Protein AF-A0A1I4V7S8-F1 (afdb_monomer_lite)

Foldseek 3Di:
DDFDQDPNDTADADDPVNLQVQQVVQQWWDDKDKFWAAPPWDWDFDDDPDTDTDTGQDPPDRHHTFWMKMWIQTPVRDIDIFIGTPVRLLVVLVLFPCNPHDCCVVPVGSSRRVVNSLVSVVVDPGDPVSVVNSVSNCVVRPSVVVCVVVPCPPDDDPVVVVVVVVPDDDDDDDDDDDDDDDDDDDDDDDDDDDDDDDDDDDDDDDDDDDDQDADCPDPLLCQLQVCLVVVNPDDPDPVQVVDPNSVVNSPNSVVVNVVVVVCVVVVVD

pLDDT: mean 71.08, std 21.71, range [26.61, 96.62]

Sequence (269 aa):
GAIVEFSGKAQWMPMIGGLRKKVRNSGEIATWEAHVVYENDEFLYELGDEPILRHKPTMGEPGKPIAAYSIAVLKSGEKSREVMTFAQIEKVRAVSRAKNNGPWVQWWGEMARKTVARRHSKVLPMSTDLDDLMRRDDDLYDFKGAQEEGKETARPRLAAVLDQIASRPAEAEEAPSTSDAPAADAAEQAEGAAPDAESAQVEQAEAATGQPTIDPKSPDYARGYEDAMRGTKKCLKPEIKEDAGRLANWQAGHSAAAEQMAKEERGEA

Secondary structure (DSSP, 8-state):
-EEEEETTEEEEE--HHHHHHHHHHTSSEEEEEEEEEETTSEEEEE-SSS-EEEEE--SS---SEEEEEEEEEETTS-EEEEEEEHHHHHHHHHHSTTTTSTHHHH-HHHHHHHHHHHHHTTTS---HHHHHHHHHHHHHTT-HHHHTTS----PPPHHHHHHHHHT-------------------------------------------PPP--TT-HHHHHHHHHHHTT--S---HHHHS-HHHHHHHHHHHHHHHHHHHHHTTT--

Structure (mmCIF, N/CA/C/O backbone):
data_AF-A0A1I4V7S8-F1
#
_entry.id   AF-A0A1I4V7S8-F1
#
loop_
_atom_site.group_PDB
_atom_site.id
_atom_site.type_symbol
_atom_site.label_atom_id
_atom_site.label_alt_id
_atom_site.label_comp_id
_atom_site.label_asym_id
_atom_site.label_entity_id
_atom_site.label_seq_id
_atom_site.pdbx_PDB_ins_code
_atom_site.Cartn_x
_atom_site.Cartn_y
_atom_site.Cartn_z
_atom_site.occupancy
_atom_site.B_iso_or_equiv
_atom_site.auth_seq_id
_atom_site.auth_comp_id
_atom_site.auth_asym_id
_atom_site.auth_atom_id
_atom_site.pdbx_PDB_model_num
ATOM 1 N N . GLY A 1 1 ? 4.301 14.239 14.056 1.00 56.69 1 GLY A N 1
ATOM 2 C CA . GLY A 1 1 ? 4.474 14.897 12.751 1.00 56.69 1 GLY A CA 1
ATOM 3 C C . GLY A 1 1 ? 5.818 15.581 12.729 1.00 56.69 1 GLY A C 1
ATOM 4 O O . GLY A 1 1 ? 6.473 15.601 13.766 1.00 56.69 1 GLY A O 1
ATOM 5 N N . ALA A 1 2 ? 6.207 16.112 11.581 1.00 61.75 2 ALA A N 1
ATOM 6 C CA . ALA A 1 2 ? 7.363 16.987 11.415 1.00 61.75 2 ALA A CA 1
ATOM 7 C C . ALA A 1 2 ? 6.881 18.306 10.798 1.00 61.75 2 ALA A C 1
ATOM 9 O O . ALA A 1 2 ? 5.930 18.291 10.023 1.00 61.75 2 ALA A O 1
ATOM 10 N N . ILE A 1 3 ? 7.490 19.436 11.155 1.00 71.62 3 ILE A N 1
ATOM 11 C CA . ILE A 1 3 ? 7.249 20.704 10.455 1.00 71.62 3 ILE A CA 1
ATOM 12 C C . ILE A 1 3 ? 8.241 20.754 9.299 1.00 71.62 3 ILE A C 1
ATOM 14 O O . ILE A 1 3 ? 9.440 20.599 9.519 1.00 71.62 3 ILE A O 1
ATOM 18 N N . VAL A 1 4 ? 7.733 20.919 8.085 1.00 67.00 4 VAL A N 1
ATOM 19 C CA . VAL A 1 4 ? 8.531 20.995 6.863 1.00 67.00 4 VAL A CA 1
ATOM 20 C C . VAL A 1 4 ? 8.220 22.322 6.189 1.00 67.00 4 VAL A C 1
ATOM 22 O O . VAL A 1 4 ? 7.064 22.737 6.114 1.00 67.00 4 VAL A O 1
ATOM 25 N N . GLU A 1 5 ? 9.253 23.017 5.732 1.00 68.06 5 GLU A N 1
ATOM 26 C CA . GLU A 1 5 ? 9.082 24.247 4.973 1.00 68.06 5 GLU A CA 1
ATOM 27 C C . GLU A 1 5 ? 8.739 23.901 3.521 1.00 68.06 5 GLU A C 1
ATOM 29 O O . GLU A 1 5 ? 9.504 23.227 2.830 1.00 68.06 5 GLU A O 1
ATOM 34 N N . PHE A 1 6 ? 7.568 24.337 3.062 1.00 59.09 6 PHE A N 1
ATOM 35 C CA . PHE A 1 6 ? 7.114 24.142 1.692 1.00 59.09 6 PHE A CA 1
ATOM 36 C C . PHE A 1 6 ? 6.818 25.506 1.070 1.00 59.09 6 PHE A C 1
ATOM 38 O O . PHE A 1 6 ? 5.934 26.231 1.525 1.00 59.09 6 PHE A O 1
ATOM 45 N N . SER A 1 7 ? 7.580 25.881 0.037 1.00 62.56 7 SER A N 1
ATOM 46 C CA . SER A 1 7 ? 7.422 27.157 -0.680 1.00 62.56 7 SER A CA 1
ATOM 47 C C . SER A 1 7 ? 7.424 28.403 0.234 1.00 62.56 7 SER A C 1
ATOM 49 O O . SER A 1 7 ? 6.599 29.303 0.063 1.00 62.56 7 SER A O 1
ATOM 51 N N . GLY A 1 8 ? 8.327 28.455 1.222 1.00 71.25 8 GLY A N 1
ATOM 52 C CA . GLY A 1 8 ? 8.474 29.598 2.138 1.00 71.25 8 GLY A CA 1
ATOM 53 C C . GLY A 1 8 ? 7.411 29.687 3.240 1.00 71.25 8 GLY A C 1
ATOM 54 O O . GLY A 1 8 ? 7.272 30.729 3.880 1.00 71.25 8 GLY A O 1
ATOM 55 N N . LYS A 1 9 ? 6.627 28.622 3.460 1.00 67.81 9 LYS A N 1
ATOM 56 C CA . LYS A 1 9 ? 5.677 28.506 4.576 1.00 67.81 9 LYS A CA 1
ATOM 57 C C . LYS A 1 9 ? 5.958 27.233 5.369 1.00 67.81 9 LYS A C 1
ATO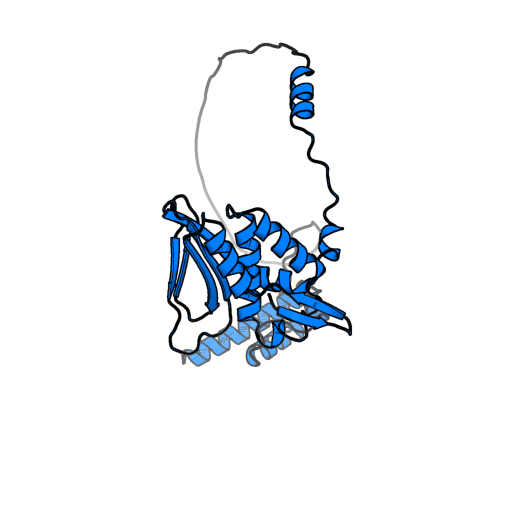M 59 O O . LYS A 1 9 ? 6.121 26.157 4.796 1.00 67.81 9 LYS A O 1
ATOM 64 N N . ALA A 1 10 ? 5.997 27.349 6.695 1.00 73.94 10 ALA A N 1
ATOM 65 C CA . ALA A 1 10 ? 6.110 26.199 7.584 1.00 73.94 10 ALA A CA 1
ATOM 66 C C . ALA A 1 10 ? 4.787 25.421 7.590 1.00 73.94 10 ALA A C 1
ATOM 68 O O . ALA A 1 10 ? 3.750 25.959 7.981 1.00 73.94 10 ALA A O 1
ATOM 69 N N . GLN A 1 11 ? 4.823 24.156 7.175 1.00 68.62 11 GLN A N 1
ATOM 70 C CA . GLN A 1 11 ? 3.653 23.289 7.140 1.00 68.62 11 GLN A CA 1
ATOM 71 C C . GLN A 1 11 ? 3.888 22.033 7.976 1.00 68.62 11 GLN A C 1
ATOM 73 O O . GLN A 1 11 ? 4.923 21.372 7.894 1.00 68.62 11 GLN A O 1
ATOM 78 N N . TRP A 1 12 ? 2.929 21.707 8.839 1.00 68.12 12 TRP A N 1
ATOM 79 C CA . TRP A 1 12 ? 3.011 20.524 9.687 1.00 68.12 12 TRP A CA 1
ATOM 80 C C . TRP A 1 12 ? 2.579 19.284 8.897 1.00 68.12 12 TRP A C 1
ATOM 82 O O . TRP A 1 12 ? 1.453 19.216 8.413 1.00 68.12 12 TRP A O 1
ATOM 92 N N . MET A 1 13 ? 3.472 18.301 8.781 1.00 64.12 13 MET A N 1
ATOM 93 C CA . MET A 1 13 ? 3.260 17.060 8.041 1.00 64.12 13 MET A CA 1
ATOM 94 C C . MET A 1 13 ? 3.096 15.871 9.002 1.00 64.12 13 MET A C 1
ATOM 96 O O . MET A 1 13 ? 4.007 15.554 9.788 1.00 64.12 13 MET A O 1
ATOM 100 N N . PRO A 1 14 ? 1.959 15.158 8.966 1.00 63.00 14 PRO A N 1
ATOM 101 C CA . PRO A 1 14 ? 1.819 13.908 9.689 1.00 63.00 14 PRO A CA 1
ATOM 102 C C . PRO A 1 14 ? 2.675 12.812 9.039 1.00 63.00 14 PRO A C 1
ATOM 104 O O . PRO A 1 14 ? 2.513 12.428 7.883 1.00 63.00 14 PRO A O 1
ATOM 107 N N . MET A 1 15 ? 3.608 12.286 9.832 1.00 68.56 15 MET A N 1
ATOM 108 C CA . MET A 1 15 ? 4.461 11.157 9.461 1.00 68.56 15 MET A CA 1
ATOM 109 C C . MET A 1 15 ? 3.752 9.837 9.770 1.00 68.56 15 MET A C 1
ATOM 111 O O . MET A 1 15 ? 3.032 9.755 10.769 1.00 68.56 15 MET A O 1
ATOM 115 N N . ILE A 1 16 ? 4.045 8.778 9.005 1.00 62.47 16 ILE A N 1
ATOM 116 C CA . ILE A 1 16 ? 3.480 7.432 9.223 1.00 62.47 16 ILE A CA 1
ATOM 117 C C . ILE A 1 16 ? 3.724 6.926 10.655 1.00 62.47 16 ILE A C 1
ATOM 119 O O . ILE A 1 16 ? 2.838 6.342 11.270 1.00 62.47 16 ILE A O 1
ATOM 123 N N . GLY A 1 17 ? 4.886 7.235 11.245 1.00 60.78 17 GLY A N 1
ATOM 124 C CA . GLY A 1 17 ? 5.186 6.909 12.643 1.00 60.78 17 GLY A CA 1
ATOM 125 C C . GLY A 1 17 ? 4.312 7.672 13.647 1.00 60.78 17 GLY A C 1
ATOM 126 O O . GLY A 1 17 ? 3.907 7.118 14.666 1.00 60.78 17 GLY A O 1
ATOM 127 N N . GLY A 1 18 ? 3.957 8.924 13.340 1.00 64.19 18 GLY A N 1
ATOM 128 C CA . GLY A 1 18 ? 3.006 9.705 14.134 1.00 64.19 18 GLY A CA 1
ATOM 129 C C . GLY A 1 18 ? 1.584 9.158 14.033 1.00 64.19 18 GLY A C 1
ATOM 130 O O . GLY A 1 18 ? 0.887 9.099 15.044 1.00 64.19 18 GLY A O 1
ATOM 131 N N . LEU A 1 19 ? 1.197 8.698 12.840 1.00 65.06 19 LEU A N 1
ATOM 132 C CA . LEU A 1 19 ? -0.082 8.036 12.601 1.00 65.06 19 LEU A CA 1
ATOM 133 C C . LEU A 1 19 ? -0.161 6.718 13.385 1.00 65.06 19 LEU A C 1
ATOM 135 O O . LEU A 1 19 ? -1.066 6.551 14.192 1.00 65.06 19 LEU A O 1
ATOM 139 N N . ARG A 1 20 ? 0.851 5.842 13.276 1.00 62.84 20 ARG A N 1
ATOM 140 C CA . ARG A 1 20 ? 0.938 4.581 14.042 1.00 62.84 20 ARG A CA 1
ATOM 141 C C . ARG A 1 20 ? 0.889 4.799 15.555 1.00 62.84 20 ARG A C 1
ATOM 143 O O . ARG A 1 20 ? 0.196 4.067 16.255 1.00 62.84 20 ARG A O 1
ATOM 150 N N . LYS A 1 21 ? 1.609 5.804 16.074 1.00 63.62 21 LYS A N 1
ATOM 151 C CA . LYS A 1 21 ? 1.607 6.127 17.511 1.00 63.62 21 LYS A CA 1
ATOM 152 C C . LYS A 1 21 ? 0.222 6.565 17.986 1.00 63.62 21 LYS A C 1
ATOM 154 O O . LYS A 1 21 ? -0.227 6.104 19.029 1.00 63.62 21 LYS A O 1
ATOM 159 N N . LYS A 1 22 ? -0.469 7.411 17.218 1.00 63.28 22 LYS A N 1
ATOM 160 C CA . LYS A 1 22 ? -1.844 7.805 17.542 1.00 63.28 22 LYS A CA 1
ATOM 161 C C . LYS A 1 22 ? -2.824 6.643 17.412 1.00 63.28 22 LYS A C 1
ATOM 163 O O . LYS A 1 22 ? -3.693 6.514 18.262 1.00 63.28 22 LYS A O 1
ATOM 168 N N . VAL A 1 23 ? -2.644 5.770 16.421 1.00 61.56 23 VAL A N 1
ATOM 169 C CA . VAL A 1 23 ? -3.510 4.599 16.226 1.00 61.56 23 VAL A CA 1
ATOM 170 C C . VAL A 1 23 ? -3.421 3.671 17.427 1.00 61.56 23 VAL A C 1
ATOM 172 O O . VAL A 1 23 ? -4.443 3.288 17.984 1.00 61.56 23 VAL A O 1
ATOM 175 N N . ARG A 1 24 ? -2.210 3.413 17.922 1.00 59.22 24 ARG A N 1
ATOM 176 C CA . ARG A 1 24 ? -2.014 2.641 19.153 1.00 59.22 24 ARG A CA 1
ATOM 177 C C . ARG A 1 24 ? -2.600 3.336 20.392 1.00 59.22 24 ARG A C 1
ATOM 179 O O . ARG A 1 24 ? -3.126 2.665 21.275 1.00 59.22 24 ARG A O 1
ATOM 186 N N . ASN A 1 25 ? -2.535 4.667 20.451 1.00 61.00 25 ASN A N 1
ATOM 187 C CA . ASN A 1 25 ? -3.089 5.453 21.558 1.00 61.00 25 ASN A CA 1
ATOM 188 C C . ASN A 1 25 ? -4.620 5.592 21.514 1.00 61.00 25 ASN A C 1
ATOM 190 O O . ASN A 1 25 ? -5.208 5.849 22.557 1.00 61.00 25 ASN A O 1
ATOM 194 N N . SER A 1 26 ? -5.260 5.396 20.352 1.00 63.69 26 SER A N 1
ATOM 195 C CA . SER A 1 26 ? -6.727 5.409 20.212 1.00 63.69 26 SER A CA 1
ATOM 196 C C . SER A 1 26 ? -7.415 4.288 20.995 1.00 63.69 26 SER A C 1
ATOM 198 O O . SER A 1 26 ? -8.615 4.332 21.215 1.00 63.69 26 SER A O 1
ATOM 200 N N . GLY A 1 27 ? -6.648 3.299 21.462 1.00 65.00 27 GLY A N 1
ATOM 201 C CA . GLY A 1 27 ? -7.122 2.295 22.402 1.00 65.00 27 GLY A CA 1
ATOM 202 C C . GLY A 1 27 ? -7.786 1.083 21.757 1.00 65.00 27 GLY A C 1
ATOM 203 O O . GLY A 1 27 ? -7.878 0.068 22.439 1.00 65.00 27 GLY A O 1
ATOM 204 N N . GLU A 1 28 ? -8.146 1.129 20.475 1.00 75.69 28 GLU A N 1
ATOM 205 C CA . GLU A 1 28 ? -8.909 0.059 19.809 1.00 75.69 28 GLU A CA 1
ATOM 206 C C . GLU A 1 28 ? -8.059 -0.825 18.886 1.00 75.69 28 GLU A C 1
ATOM 208 O O . GLU A 1 28 ? -8.355 -2.006 18.707 1.00 75.69 28 GLU A O 1
ATOM 213 N N . ILE A 1 29 ? -6.943 -0.303 18.370 1.00 81.31 29 ILE A N 1
ATOM 214 C CA . ILE A 1 29 ? -6.052 -1.020 17.448 1.00 81.31 29 ILE A CA 1
ATOM 215 C C . ILE A 1 29 ? -4.802 -1.506 18.192 1.00 81.31 29 ILE A C 1
ATOM 217 O O . ILE A 1 29 ? -4.076 -0.722 18.808 1.00 81.31 29 ILE A O 1
ATOM 221 N N . ALA A 1 30 ? -4.537 -2.811 18.130 1.00 84.75 30 ALA A N 1
ATOM 222 C CA . ALA A 1 30 ? -3.364 -3.442 18.728 1.00 84.75 30 ALA A CA 1
ATOM 223 C C . ALA A 1 30 ? -2.123 -3.266 17.839 1.00 84.75 30 ALA A C 1
ATOM 225 O O . ALA A 1 30 ? -1.090 -2.748 18.282 1.00 84.75 30 ALA A O 1
ATOM 226 N N . THR A 1 31 ? -2.232 -3.657 16.569 1.00 85.50 31 THR A N 1
ATOM 227 C CA . THR A 1 31 ? -1.152 -3.548 15.582 1.00 85.50 31 THR A CA 1
ATOM 228 C C . THR A 1 31 ? -1.680 -3.010 14.264 1.00 85.50 31 THR A C 1
ATOM 230 O O . THR A 1 31 ? -2.819 -3.267 13.880 1.00 85.50 31 THR A O 1
ATOM 233 N N . TRP A 1 32 ? -0.850 -2.226 13.576 1.00 88.75 32 TRP A N 1
ATOM 234 C CA . TRP A 1 32 ? -1.180 -1.709 12.258 1.00 88.75 32 TRP A CA 1
ATOM 235 C C . TRP A 1 32 ? 0.062 -1.616 11.385 1.00 88.75 32 TRP A C 1
ATOM 237 O O . TRP A 1 32 ? 1.004 -0.869 11.675 1.00 88.75 32 TRP A O 1
ATOM 247 N N . GLU A 1 33 ? 0.048 -2.394 10.314 1.00 91.00 33 GLU A N 1
ATOM 248 C CA . GLU A 1 33 ? 1.179 -2.590 9.423 1.00 91.00 33 GLU A CA 1
ATOM 249 C C . GLU A 1 33 ? 0.765 -2.332 7.976 1.00 91.00 33 GLU A C 1
ATOM 251 O O . GLU A 1 33 ? -0.407 -2.440 7.603 1.00 91.00 33 GLU A O 1
ATOM 256 N N . ALA A 1 34 ? 1.737 -1.918 7.168 1.00 93.94 34 ALA A N 1
ATOM 257 C CA . ALA A 1 34 ? 1.550 -1.661 5.750 1.00 93.94 34 ALA A CA 1
ATOM 258 C C . ALA A 1 34 ? 2.838 -1.999 5.007 1.00 93.94 34 ALA A C 1
ATOM 260 O O . ALA A 1 34 ? 3.918 -1.553 5.411 1.00 93.94 34 ALA A O 1
ATOM 261 N N . HIS A 1 35 ? 2.706 -2.759 3.925 1.00 95.88 35 HIS A N 1
ATOM 262 C CA . HIS A 1 35 ? 3.819 -3.292 3.146 1.00 95.88 35 HIS A CA 1
ATOM 263 C C . HIS A 1 35 ? 3.538 -3.182 1.650 1.00 95.88 35 HIS A C 1
ATOM 265 O O . HIS A 1 35 ? 2.391 -3.057 1.222 1.00 95.88 35 HIS A O 1
ATOM 271 N N . VAL A 1 36 ? 4.616 -3.203 0.873 1.00 96.19 36 VAL A N 1
ATOM 272 C CA . VAL A 1 36 ? 4.579 -3.289 -0.588 1.00 96.19 36 VAL A CA 1
ATOM 273 C C . VAL A 1 36 ? 4.851 -4.734 -0.968 1.00 96.19 36 VAL A C 1
ATOM 275 O O . VAL A 1 36 ? 5.675 -5.376 -0.322 1.00 96.19 36 VAL A O 1
ATOM 278 N N . VAL A 1 37 ? 4.146 -5.203 -1.986 1.00 96.19 37 VAL A N 1
ATOM 279 C CA . VAL A 1 37 ? 4.336 -6.503 -2.619 1.00 96.19 37 VAL A CA 1
ATOM 280 C C . VAL A 1 37 ? 4.997 -6.265 -3.964 1.00 96.19 37 VAL A C 1
ATOM 282 O O . VAL A 1 37 ? 4.573 -5.374 -4.717 1.00 96.19 37 VAL A O 1
ATOM 285 N N . TYR A 1 38 ? 6.005 -7.062 -4.269 1.00 95.88 38 TYR A N 1
ATOM 286 C CA . TYR A 1 38 ? 6.747 -7.022 -5.518 1.00 95.88 38 TYR A CA 1
ATOM 287 C C . TYR A 1 38 ? 6.536 -8.299 -6.344 1.00 95.88 38 TYR A C 1
ATOM 289 O O . TYR A 1 38 ? 6.001 -9.287 -5.851 1.00 95.88 38 TYR A O 1
ATOM 297 N N . GLU A 1 39 ? 6.913 -8.260 -7.624 1.00 95.12 39 GLU A N 1
ATOM 298 C CA . GLU A 1 39 ? 6.713 -9.353 -8.593 1.00 95.12 39 GLU A CA 1
ATOM 299 C C . GLU A 1 39 ? 7.286 -10.695 -8.121 1.00 95.12 39 GLU A C 1
ATOM 301 O O . GLU A 1 39 ? 6.686 -11.734 -8.383 1.00 95.12 39 GLU A O 1
ATOM 306 N N . ASN A 1 40 ? 8.418 -10.672 -7.414 1.00 95.12 40 ASN A N 1
ATOM 307 C CA . ASN A 1 40 ? 9.098 -11.883 -6.956 1.00 95.12 40 ASN A CA 1
ATOM 308 C C . ASN A 1 40 ? 8.683 -12.316 -5.538 1.00 95.12 40 ASN A C 1
ATOM 310 O O . ASN A 1 40 ? 9.271 -13.256 -5.000 1.00 95.12 40 ASN A O 1
ATOM 314 N N . ASP A 1 41 ? 7.711 -11.641 -4.917 1.00 94.62 41 ASP A N 1
ATOM 315 C CA . ASP A 1 41 ? 7.195 -12.017 -3.602 1.00 94.62 41 ASP A CA 1
ATOM 316 C C . ASP A 1 41 ? 6.106 -13.091 -3.719 1.00 94.62 41 ASP A C 1
ATOM 318 O O . ASP A 1 41 ? 5.262 -13.075 -4.617 1.00 94.62 41 ASP A O 1
ATOM 322 N N . GLU A 1 42 ? 6.058 -14.003 -2.748 1.00 94.31 42 GLU A N 1
ATOM 323 C CA . GLU A 1 42 ? 4.935 -14.928 -2.612 1.00 94.31 42 GLU A CA 1
ATOM 324 C C . GLU A 1 42 ? 3.771 -14.187 -1.934 1.00 94.31 42 GLU A C 1
ATOM 326 O O . GLU A 1 42 ? 3.809 -13.891 -0.732 1.00 94.31 42 GLU A O 1
ATOM 331 N N . PHE A 1 43 ? 2.726 -13.877 -2.703 1.00 95.31 43 PHE A N 1
ATOM 332 C CA . PHE A 1 43 ? 1.555 -13.151 -2.215 1.00 95.31 43 PHE A CA 1
ATOM 333 C C . PHE A 1 43 ? 0.254 -13.882 -2.540 1.00 95.31 43 PHE A C 1
ATOM 335 O O . PHE A 1 43 ? -0.093 -14.077 -3.702 1.00 95.31 43 PHE A O 1
ATOM 342 N N . LEU A 1 44 ? -0.485 -14.247 -1.492 1.00 93.94 44 LEU A N 1
ATOM 343 C CA . LEU A 1 44 ? -1.828 -14.807 -1.578 1.00 93.94 44 LEU A CA 1
ATOM 344 C C . LEU A 1 44 ? -2.814 -13.809 -0.987 1.00 93.94 44 LEU A C 1
ATOM 346 O O . LEU A 1 44 ? -2.689 -13.422 0.180 1.00 93.94 44 LEU A O 1
ATOM 350 N N . TYR A 1 45 ? -3.804 -13.431 -1.784 1.00 93.56 45 TYR A N 1
ATOM 351 C CA . TYR A 1 45 ? -4.897 -12.578 -1.358 1.00 93.56 45 TYR A CA 1
ATOM 352 C C . TYR A 1 45 ? -6.216 -13.150 -1.852 1.00 93.56 45 TYR A C 1
ATOM 354 O O . TYR A 1 45 ? -6.454 -13.228 -3.055 1.00 93.56 45 TYR A O 1
ATOM 362 N N . GLU A 1 46 ? -7.062 -13.527 -0.903 1.00 93.88 46 GLU A N 1
ATOM 363 C CA . GLU A 1 46 ? -8.382 -14.080 -1.160 1.00 93.88 46 GLU A CA 1
ATOM 364 C C . GLU A 1 46 ? -9.426 -13.260 -0.410 1.00 93.88 46 GLU A C 1
ATOM 366 O O . GLU A 1 46 ? -9.287 -12.949 0.778 1.00 93.88 46 GLU A O 1
ATOM 371 N N . LEU A 1 47 ? -10.470 -12.898 -1.147 1.00 87.94 47 LEU A N 1
ATOM 372 C CA . LEU A 1 47 ? -11.677 -12.281 -0.628 1.00 87.94 47 LEU A CA 1
ATOM 373 C C . LEU A 1 47 ? -12.770 -13.347 -0.582 1.00 87.94 47 LEU A C 1
ATOM 375 O O . LEU A 1 47 ? -12.901 -14.142 -1.507 1.00 87.94 47 LEU A O 1
ATOM 379 N N . GLY A 1 48 ? -13.554 -13.346 0.485 1.00 88.50 48 GLY A N 1
ATOM 380 C CA . GLY A 1 48 ? -14.609 -14.320 0.730 1.00 88.50 48 GLY A CA 1
ATOM 381 C C . GLY A 1 48 ? -15.059 -14.236 2.181 1.00 88.50 48 GLY A C 1
ATOM 382 O O . GLY A 1 48 ? -14.702 -13.284 2.881 1.00 88.50 48 GLY A O 1
ATOM 383 N N . ASP A 1 49 ? -15.798 -15.245 2.631 1.00 84.50 49 ASP A N 1
ATOM 384 C CA . ASP A 1 49 ? -16.279 -15.324 4.015 1.00 84.50 49 ASP A CA 1
ATOM 385 C C . ASP A 1 49 ? -15.119 -15.390 5.020 1.00 84.50 49 ASP A C 1
ATOM 387 O O . ASP A 1 49 ? -15.186 -14.810 6.104 1.00 84.50 49 ASP A O 1
ATOM 391 N N . GLU A 1 50 ? -14.013 -16.031 4.626 1.00 86.12 50 GLU A N 1
ATOM 392 C CA . GLU A 1 50 ? -12.768 -16.062 5.387 1.00 86.12 50 GLU A CA 1
ATOM 393 C C . GLU A 1 50 ? -11.629 -15.404 4.588 1.00 86.12 50 GLU A C 1
ATOM 395 O O . GLU A 1 50 ? -10.933 -16.066 3.819 1.00 86.12 50 GLU A O 1
ATOM 400 N N . PRO A 1 51 ? -11.413 -14.082 4.732 1.00 89.00 51 PRO A N 1
ATOM 401 C CA . PRO A 1 51 ? -10.396 -13.381 3.961 1.00 89.00 51 PRO A CA 1
ATOM 402 C C . PRO A 1 51 ? -8.978 -13.772 4.399 1.00 89.00 51 PRO A C 1
ATOM 404 O O . PRO A 1 51 ? -8.570 -13.585 5.558 1.00 89.00 51 PRO A O 1
ATOM 407 N N . ILE A 1 52 ? -8.180 -14.234 3.436 1.00 91.50 52 ILE A N 1
ATOM 408 C CA . ILE A 1 52 ? -6.787 -14.642 3.634 1.00 91.50 52 ILE A CA 1
ATOM 409 C C . ILE A 1 52 ? -5.863 -13.614 2.986 1.00 91.50 52 ILE A C 1
ATOM 411 O O . ILE A 1 52 ? -6.043 -13.196 1.847 1.00 91.50 52 ILE A O 1
ATOM 415 N N . LEU A 1 53 ? -4.834 -13.215 3.733 1.00 94.19 53 LEU A N 1
ATOM 416 C CA . LEU A 1 53 ? -3.724 -12.431 3.206 1.00 94.19 53 LEU A CA 1
ATOM 417 C C . LEU A 1 53 ? -2.432 -13.022 3.754 1.00 94.19 53 LEU A C 1
ATOM 419 O O . LEU A 1 53 ? -2.191 -12.984 4.965 1.00 94.19 53 LEU A O 1
ATOM 423 N N . ARG A 1 54 ? -1.619 -13.589 2.865 1.00 94.12 54 ARG A N 1
ATOM 424 C CA . ARG A 1 54 ? -0.279 -14.093 3.172 1.00 94.12 54 ARG A CA 1
ATOM 425 C C . ARG A 1 54 ? 0.711 -13.401 2.260 1.00 94.12 54 ARG A C 1
ATOM 427 O O . ARG A 1 54 ? 0.521 -13.359 1.051 1.00 94.12 54 ARG A O 1
ATOM 434 N N . HIS A 1 55 ? 1.763 -12.871 2.861 1.00 95.69 55 HIS A N 1
ATOM 435 C CA . HIS A 1 55 ? 2.851 -12.243 2.140 1.00 95.69 55 HIS A CA 1
ATOM 436 C C . HIS A 1 55 ? 4.165 -12.782 2.683 1.00 95.69 55 HIS A C 1
ATOM 438 O O . HIS A 1 55 ? 4.430 -12.679 3.883 1.00 95.69 55 HIS A O 1
ATOM 444 N N . LYS A 1 56 ? 4.970 -13.360 1.801 1.00 95.19 56 LYS A N 1
ATOM 445 C CA . LYS A 1 56 ? 6.319 -13.823 2.094 1.00 95.19 56 LYS A CA 1
ATOM 446 C C . LYS A 1 56 ? 7.270 -13.100 1.135 1.00 95.19 56 LYS A C 1
ATOM 448 O O . LYS A 1 56 ? 7.366 -13.489 -0.029 1.00 95.19 56 LYS A O 1
ATOM 453 N N . PRO A 1 57 ? 7.933 -12.035 1.623 1.00 92.50 57 PRO A N 1
ATOM 454 C CA . PRO A 1 57 ? 8.879 -11.275 0.825 1.00 92.50 57 PRO A CA 1
ATOM 455 C C . PRO A 1 57 ? 10.037 -12.151 0.360 1.00 92.50 57 PRO A C 1
ATOM 457 O O . PRO A 1 57 ? 10.523 -13.001 1.119 1.00 92.50 57 PRO A O 1
ATOM 460 N N . THR A 1 58 ? 10.516 -11.912 -0.854 1.00 92.56 58 THR A N 1
ATOM 461 C CA . THR A 1 58 ? 11.775 -12.498 -1.304 1.00 92.56 58 THR A CA 1
ATOM 462 C C . THR A 1 58 ? 12.955 -11.892 -0.545 1.00 92.56 58 THR A C 1
ATOM 464 O O . THR A 1 58 ? 12.955 -10.718 -0.176 1.00 92.56 58 THR A O 1
ATOM 467 N N . MET A 1 59 ? 13.984 -12.706 -0.307 1.00 91.00 59 MET A N 1
ATOM 468 C CA . MET A 1 59 ? 15.260 -12.247 0.260 1.00 91.00 59 MET A CA 1
ATOM 469 C C . MET A 1 59 ? 16.247 -11.792 -0.828 1.00 91.00 59 MET A C 1
ATOM 471 O O . MET A 1 59 ? 17.302 -11.251 -0.505 1.00 91.00 59 MET A O 1
ATOM 475 N N . GLY A 1 60 ? 15.928 -12.054 -2.102 1.00 89.38 60 GLY A N 1
ATOM 476 C CA . GLY A 1 60 ? 16.725 -11.664 -3.265 1.00 89.38 60 GLY A CA 1
ATOM 477 C C . GLY A 1 60 ? 16.286 -10.323 -3.853 1.00 89.38 60 GLY A C 1
ATOM 478 O O . GLY A 1 60 ? 15.846 -9.429 -3.135 1.00 89.38 60 GLY A O 1
ATOM 479 N N . GLU A 1 61 ? 16.387 -10.177 -5.177 1.00 90.00 61 GLU A N 1
ATOM 480 C CA . GLU A 1 61 ? 15.878 -8.985 -5.857 1.00 90.00 61 GLU A CA 1
ATOM 481 C C . GLU A 1 61 ? 14.340 -9.017 -5.940 1.00 90.00 61 GLU A C 1
ATOM 483 O O . GLU A 1 61 ? 13.783 -9.931 -6.554 1.00 90.00 61 GLU A O 1
ATOM 488 N N . PRO A 1 62 ? 13.630 -8.029 -5.363 1.00 84.06 62 PRO A N 1
ATOM 489 C CA . PRO A 1 62 ? 12.166 -8.035 -5.298 1.00 84.06 62 PRO A CA 1
ATOM 490 C C . PRO A 1 62 ? 11.470 -7.827 -6.653 1.00 84.06 62 PRO A C 1
ATOM 492 O O . PRO A 1 62 ? 10.343 -8.278 -6.841 1.00 84.06 62 PRO A O 1
ATOM 495 N N . GLY A 1 63 ? 12.129 -7.192 -7.626 1.00 92.50 63 GLY A N 1
ATOM 496 C CA . GLY A 1 63 ? 11.514 -6.858 -8.915 1.00 92.50 63 GLY A CA 1
ATOM 497 C C . GLY A 1 63 ? 10.618 -5.618 -8.831 1.00 92.50 63 GLY A C 1
ATOM 498 O O . GLY A 1 63 ? 10.845 -4.724 -8.009 1.00 92.50 63 GLY A O 1
ATOM 499 N N . LYS A 1 64 ? 9.618 -5.510 -9.715 1.00 94.19 64 LYS A N 1
ATOM 500 C CA . LYS A 1 64 ? 8.738 -4.328 -9.754 1.00 94.19 64 LYS A CA 1
ATOM 501 C C . LYS A 1 64 ? 7.635 -4.422 -8.698 1.00 94.19 64 LYS A C 1
ATOM 503 O O . LYS A 1 64 ? 7.188 -5.519 -8.377 1.00 94.19 64 LYS A O 1
ATOM 508 N N . PRO A 1 65 ? 7.155 -3.291 -8.156 1.00 94.44 65 PRO A N 1
ATOM 509 C CA . PRO A 1 65 ? 6.034 -3.306 -7.226 1.00 94.44 65 PRO A CA 1
ATOM 510 C C . PRO A 1 65 ? 4.718 -3.642 -7.941 1.00 94.44 65 PRO A C 1
ATOM 512 O O . PRO A 1 65 ? 4.390 -3.034 -8.960 1.00 94.44 65 PRO A O 1
ATOM 515 N N . ILE A 1 66 ? 3.930 -4.553 -7.367 1.00 95.94 66 ILE A N 1
ATOM 516 C CA . ILE A 1 66 ? 2.643 -5.008 -7.929 1.00 95.94 66 ILE A CA 1
ATOM 517 C C . ILE A 1 66 ? 1.434 -4.533 -7.121 1.00 95.94 66 ILE A C 1
ATOM 519 O O . ILE A 1 66 ? 0.356 -4.297 -7.675 1.00 95.94 66 ILE A O 1
ATOM 523 N N . ALA A 1 67 ? 1.598 -4.366 -5.810 1.00 95.56 67 ALA A N 1
ATOM 524 C CA . ALA A 1 67 ? 0.533 -3.969 -4.900 1.00 95.56 67 ALA A CA 1
ATOM 525 C C . ALA A 1 67 ? 1.110 -3.400 -3.599 1.00 95.56 67 ALA A C 1
ATOM 527 O O . ALA A 1 67 ? 2.295 -3.535 -3.301 1.00 95.56 67 ALA A O 1
ATOM 528 N N . ALA A 1 68 ? 0.261 -2.779 -2.794 1.00 96.62 68 ALA A N 1
ATOM 529 C CA . ALA A 1 68 ? 0.542 -2.507 -1.394 1.00 96.62 68 ALA A CA 1
ATOM 530 C C . ALA A 1 68 ? -0.670 -2.902 -0.562 1.00 96.62 68 ALA A C 1
ATOM 532 O O . ALA A 1 68 ? -1.807 -2.731 -0.994 1.00 96.62 68 ALA A O 1
ATOM 533 N N . TYR A 1 69 ? -0.438 -3.404 0.640 1.00 96.25 69 TYR A N 1
ATOM 534 C CA . TYR A 1 69 ? -1.508 -3.785 1.549 1.00 96.25 69 TYR A CA 1
ATOM 535 C C . TYR A 1 69 ? -1.286 -3.205 2.935 1.00 96.25 69 TYR A C 1
ATOM 537 O O . TYR A 1 69 ? -0.182 -2.793 3.303 1.00 96.25 69 TYR A O 1
ATOM 545 N N . SER A 1 70 ? -2.354 -3.199 3.719 1.00 94.44 70 SER A N 1
ATOM 546 C CA . SER A 1 70 ? -2.336 -2.851 5.123 1.00 94.44 70 SER A CA 1
ATOM 547 C C . SER A 1 70 ? -3.168 -3.834 5.938 1.00 94.44 70 SER A C 1
ATOM 549 O O . SER A 1 70 ? -4.265 -4.208 5.534 1.00 94.44 70 SER A O 1
ATOM 551 N N . ILE A 1 71 ? -2.647 -4.232 7.098 1.00 93.56 71 ILE A N 1
ATOM 552 C CA . ILE A 1 71 ? -3.315 -5.129 8.047 1.00 93.56 71 ILE A CA 1
ATOM 553 C C . ILE A 1 71 ? -3.387 -4.419 9.386 1.00 93.56 71 ILE A C 1
ATOM 555 O O . ILE A 1 71 ? -2.364 -3.970 9.909 1.00 93.56 71 ILE A O 1
ATOM 559 N N . ALA A 1 72 ? -4.589 -4.327 9.936 1.00 90.88 72 ALA A N 1
ATOM 560 C CA . ALA A 1 72 ? -4.829 -3.834 11.278 1.00 90.88 72 ALA A CA 1
ATOM 561 C C . ALA A 1 72 ? -5.444 -4.955 12.110 1.00 90.88 72 ALA A C 1
ATOM 563 O O . ALA A 1 72 ? -6.401 -5.598 11.681 1.00 90.88 72 ALA A O 1
ATOM 564 N N . VAL A 1 73 ? -4.891 -5.182 13.295 1.00 90.38 73 VAL A N 1
ATOM 565 C CA . VAL A 1 73 ? -5.457 -6.096 14.286 1.00 90.38 73 VAL A CA 1
ATOM 566 C C . VAL A 1 73 ? -6.030 -5.246 15.404 1.00 90.38 73 VAL A C 1
ATOM 568 O O . VAL A 1 73 ? -5.302 -4.476 16.038 1.00 90.38 73 VAL A O 1
ATOM 571 N N . LEU A 1 74 ? -7.333 -5.360 15.630 1.00 88.19 74 LEU A N 1
ATOM 572 C CA . LEU A 1 74 ? -8.020 -4.699 16.729 1.00 88.19 74 LEU A CA 1
ATOM 573 C C . LEU A 1 74 ? -7.732 -5.436 18.038 1.00 88.19 74 LEU A C 1
ATOM 575 O O . LEU A 1 74 ? -7.386 -6.618 18.050 1.00 88.19 74 LEU A O 1
ATOM 579 N N . LYS A 1 75 ? -7.903 -4.756 19.171 1.00 85.44 75 LYS A N 1
ATOM 580 C CA . LYS A 1 75 ? -7.782 -5.400 20.488 1.00 85.44 75 LYS A CA 1
ATOM 581 C C . LYS A 1 75 ? -8.845 -6.474 20.730 1.00 85.44 75 LYS A C 1
ATOM 583 O O . LYS A 1 75 ? -8.606 -7.362 21.539 1.00 85.44 75 LYS A O 1
ATOM 588 N N . SER A 1 76 ? -9.973 -6.420 20.016 1.00 85.44 76 SER A N 1
ATOM 589 C CA . SER A 1 76 ? -10.987 -7.484 19.987 1.00 85.44 76 SER A CA 1
ATOM 590 C C . SER A 1 76 ? -10.492 -8.775 19.318 1.00 85.44 76 SER A C 1
ATOM 592 O O . SER A 1 76 ? -11.132 -9.812 19.455 1.00 85.44 76 SER A O 1
ATOM 594 N N . GLY A 1 77 ? -9.364 -8.728 18.598 1.00 85.44 77 GLY A N 1
ATOM 595 C CA . GLY A 1 77 ? -8.829 -9.836 17.802 1.00 85.44 77 GLY A CA 1
ATOM 596 C C . GLY A 1 77 ? -9.277 -9.820 16.338 1.00 85.44 77 GLY A C 1
ATOM 597 O O . GLY A 1 77 ? -8.724 -10.565 15.526 1.00 85.44 77 GLY A O 1
ATOM 598 N N . GLU A 1 78 ? -10.223 -8.949 15.980 1.00 88.12 78 GLU A N 1
ATOM 599 C CA . GLU A 1 78 ? -10.657 -8.757 14.598 1.00 88.12 78 GLU A CA 1
ATOM 600 C C . GLU A 1 78 ? -9.509 -8.224 13.728 1.00 88.12 78 GLU A C 1
ATOM 602 O O . GLU A 1 78 ? -8.707 -7.386 14.153 1.00 88.12 78 GLU A O 1
ATOM 607 N N . LYS A 1 79 ? -9.414 -8.733 12.495 1.00 91.19 79 LYS A N 1
ATOM 608 C CA . LYS A 1 79 ? -8.375 -8.358 11.534 1.00 91.19 79 LYS A CA 1
ATOM 609 C C . LYS A 1 79 ? -9.004 -7.677 10.332 1.00 91.19 79 LYS A C 1
ATOM 611 O O . LYS A 1 79 ? -9.624 -8.340 9.502 1.00 91.19 79 LYS A O 1
ATOM 616 N N . SER A 1 80 ? -8.747 -6.386 10.190 1.00 90.75 80 SER A N 1
ATOM 617 C CA . SER A 1 80 ? -9.097 -5.632 8.992 1.00 90.75 80 SER A CA 1
ATOM 618 C C . SER A 1 80 ? -7.922 -5.629 8.018 1.00 90.75 80 SER A C 1
ATOM 620 O O . SER A 1 80 ? -6.754 -5.547 8.421 1.00 90.75 80 SER A O 1
ATOM 622 N N . ARG A 1 81 ? -8.216 -5.761 6.726 1.00 93.12 81 ARG A N 1
ATOM 623 C CA . ARG A 1 81 ? -7.222 -5.849 5.653 1.00 93.12 81 ARG A CA 1
ATOM 624 C C . ARG A 1 81 ? -7.659 -4.955 4.509 1.00 93.12 81 ARG A C 1
ATOM 626 O O . ARG A 1 81 ? -8.801 -5.029 4.081 1.00 93.12 81 ARG A O 1
ATOM 633 N N . GLU A 1 82 ? -6.724 -4.182 3.984 1.00 93.38 82 GLU A N 1
ATOM 634 C CA . GLU A 1 82 ? -6.930 -3.351 2.802 1.00 93.38 82 GLU A CA 1
ATOM 635 C C . GLU A 1 82 ? -5.808 -3.636 1.811 1.00 93.38 82 GLU A C 1
ATOM 637 O O . GLU A 1 82 ? -4.635 -3.640 2.191 1.00 93.38 82 GLU A O 1
ATOM 642 N N . VAL A 1 83 ? -6.148 -3.858 0.543 1.00 95.69 83 VAL A N 1
ATOM 643 C CA . VAL A 1 83 ? -5.174 -4.108 -0.526 1.00 95.69 83 VAL A CA 1
ATOM 644 C C . VAL A 1 83 ? -5.410 -3.120 -1.656 1.00 95.69 83 VAL A C 1
ATOM 646 O O . VAL A 1 83 ? -6.533 -2.918 -2.109 1.00 95.69 83 VAL A O 1
ATOM 649 N N . MET A 1 84 ? -4.328 -2.510 -2.129 1.00 95.19 84 MET A N 1
ATOM 650 C CA . MET A 1 84 ? -4.324 -1.638 -3.290 1.00 95.19 84 MET A CA 1
ATOM 651 C C . MET A 1 84 ? -3.403 -2.183 -4.368 1.00 95.19 84 MET A C 1
ATOM 653 O O . MET A 1 84 ? -2.225 -2.436 -4.125 1.00 95.19 84 MET A O 1
ATOM 657 N N . THR A 1 85 ? -3.920 -2.310 -5.586 1.00 96.38 85 THR A N 1
ATOM 658 C CA . THR A 1 85 ? -3.095 -2.697 -6.735 1.00 96.38 85 THR A CA 1
ATOM 659 C C . THR A 1 85 ? -2.185 -1.548 -7.163 1.00 96.38 85 THR A C 1
ATOM 661 O O . THR A 1 85 ? -2.482 -0.375 -6.909 1.00 96.38 85 THR A O 1
ATOM 664 N N . PHE A 1 86 ? -1.104 -1.862 -7.878 1.00 95.12 86 PHE A N 1
ATOM 665 C CA . PHE A 1 86 ? -0.216 -0.860 -8.471 1.00 95.12 86 PHE A CA 1
ATOM 666 C C . PHE A 1 86 ? -0.995 0.204 -9.257 1.00 95.12 86 PHE A C 1
ATOM 668 O O . PHE A 1 86 ? -0.797 1.400 -9.057 1.00 95.12 86 PHE A O 1
ATOM 675 N N . ALA A 1 87 ? -1.967 -0.219 -10.073 1.00 95.19 87 ALA A N 1
ATOM 676 C CA . ALA A 1 87 ? -2.802 0.691 -10.853 1.00 95.19 87 ALA A CA 1
ATOM 677 C C . ALA A 1 87 ? -3.628 1.647 -9.975 1.00 95.19 87 ALA A C 1
ATOM 679 O O . ALA A 1 87 ? -3.790 2.819 -10.310 1.00 95.19 87 ALA A O 1
ATOM 680 N N . GLN A 1 88 ? -4.153 1.177 -8.840 1.00 93.12 88 GLN A N 1
ATOM 681 C CA . GLN A 1 88 ? -4.884 2.039 -7.910 1.00 93.12 88 GLN A CA 1
ATOM 682 C C . GLN A 1 88 ? -3.961 3.046 -7.214 1.00 93.12 88 GLN A C 1
ATOM 684 O O . GLN A 1 88 ? -4.370 4.182 -6.982 1.00 93.12 88 GLN A O 1
ATOM 689 N N . ILE A 1 89 ? -2.728 2.652 -6.897 1.00 93.81 89 ILE A N 1
ATOM 690 C CA . ILE A 1 89 ? -1.727 3.539 -6.290 1.00 93.81 89 ILE A CA 1
ATOM 691 C C . ILE A 1 89 ? -1.277 4.598 -7.299 1.00 93.81 89 ILE A C 1
ATOM 693 O O . ILE A 1 89 ? -1.233 5.780 -6.964 1.00 93.81 89 ILE A O 1
ATOM 697 N N . GLU A 1 90 ? -1.033 4.214 -8.551 1.00 93.12 90 GLU A N 1
ATOM 698 C CA . GLU A 1 90 ? -0.687 5.155 -9.621 1.00 93.12 90 GLU A CA 1
ATOM 699 C C . GLU A 1 90 ? -1.825 6.140 -9.921 1.00 93.12 90 GLU A C 1
ATOM 701 O O . GLU A 1 90 ? -1.563 7.315 -10.168 1.00 93.12 90 GLU A O 1
ATOM 706 N N . LYS A 1 91 ? -3.097 5.732 -9.790 1.00 92.62 91 LYS A N 1
ATOM 707 C CA . LYS A 1 91 ? -4.228 6.678 -9.836 1.00 92.62 91 LYS A CA 1
ATOM 708 C C . LYS A 1 91 ? -4.134 7.737 -8.735 1.00 92.62 91 LYS A C 1
ATOM 710 O O . LYS A 1 91 ? -4.357 8.911 -9.009 1.00 92.62 91 LYS A O 1
ATOM 715 N N . VAL A 1 92 ? -3.771 7.356 -7.508 1.00 89.69 92 VAL A N 1
ATOM 716 C CA . VAL A 1 92 ? -3.569 8.324 -6.412 1.00 89.69 92 VAL A CA 1
ATOM 717 C C . VAL A 1 92 ? -2.369 9.227 -6.695 1.00 89.69 92 VAL A C 1
ATOM 719 O O . VAL A 1 92 ? -2.448 10.441 -6.499 1.00 89.69 92 VAL A O 1
ATOM 722 N N . ARG A 1 93 ? -1.274 8.657 -7.206 1.00 88.75 93 ARG A N 1
ATOM 723 C CA . ARG A 1 93 ? -0.090 9.415 -7.614 1.00 88.75 93 ARG A CA 1
ATOM 724 C C . ARG A 1 93 ? -0.425 10.445 -8.687 1.00 88.75 93 ARG A C 1
ATOM 726 O O . ARG A 1 93 ? 0.037 11.572 -8.572 1.00 88.75 93 ARG A O 1
ATOM 733 N N . ALA A 1 94 ? -1.239 10.102 -9.683 1.00 88.38 94 ALA A N 1
ATOM 734 C CA . ALA A 1 94 ? -1.584 10.988 -10.796 1.00 88.38 94 ALA A CA 1
ATOM 735 C C . ALA A 1 94 ? -2.267 12.295 -10.355 1.00 88.38 94 ALA A C 1
ATOM 737 O O . ALA A 1 94 ? -2.067 13.330 -10.996 1.00 88.38 94 ALA A O 1
ATOM 738 N N . VAL A 1 95 ? -3.021 12.253 -9.251 1.00 85.38 95 VAL A N 1
ATOM 739 C CA . VAL A 1 95 ? -3.693 13.422 -8.656 1.00 85.38 95 VAL A CA 1
ATOM 740 C C . VAL A 1 95 ? -2.742 14.236 -7.763 1.00 85.38 95 VAL A C 1
ATOM 742 O O . VAL A 1 95 ? -2.988 15.404 -7.477 1.00 85.38 95 VAL A O 1
ATOM 745 N N . SER A 1 96 ? -1.610 13.664 -7.345 1.00 79.44 96 SER A N 1
ATOM 746 C CA . SER A 1 96 ? -0.643 14.353 -6.492 1.00 79.44 96 SER A CA 1
ATOM 747 C C . SER A 1 96 ? 0.138 15.430 -7.251 1.00 79.44 96 SER A C 1
ATOM 749 O O . SER A 1 96 ? 0.689 15.198 -8.328 1.00 79.44 96 SER A O 1
ATOM 751 N N . ARG A 1 97 ? 0.311 16.600 -6.625 1.00 77.62 97 ARG A N 1
ATOM 752 C CA . ARG A 1 97 ? 1.189 17.675 -7.129 1.00 77.62 97 ARG A CA 1
ATOM 753 C C . ARG A 1 97 ? 2.649 17.233 -7.289 1.00 77.62 97 ARG A C 1
ATOM 755 O O . ARG A 1 97 ? 3.354 17.728 -8.160 1.00 77.62 97 ARG A O 1
ATOM 762 N N . ALA A 1 98 ? 3.087 16.264 -6.485 1.00 78.12 98 ALA A N 1
ATOM 763 C CA . ALA A 1 98 ? 4.438 15.709 -6.508 1.00 78.12 98 ALA A CA 1
ATOM 764 C C . ALA A 1 98 ? 4.559 14.446 -7.389 1.00 78.12 98 ALA A C 1
ATOM 766 O O . ALA A 1 98 ? 5.470 13.648 -7.203 1.00 78.12 98 ALA A O 1
ATOM 767 N N . LYS A 1 99 ? 3.649 14.213 -8.346 1.00 79.88 99 LYS A N 1
ATOM 768 C CA . LYS A 1 99 ? 3.634 12.973 -9.150 1.00 79.88 99 LYS A CA 1
ATOM 769 C C . LYS A 1 99 ? 4.945 12.670 -9.888 1.00 79.88 99 LYS A C 1
ATOM 771 O O . LYS A 1 99 ? 5.368 11.513 -9.939 1.00 79.88 99 LYS A O 1
ATOM 776 N N . ASN A 1 100 ? 5.587 13.709 -10.425 1.00 79.50 100 ASN A N 1
ATOM 777 C CA . ASN A 1 100 ? 6.788 13.604 -11.258 1.00 79.50 100 ASN A CA 1
ATOM 778 C C . ASN A 1 100 ? 8.076 13.996 -10.523 1.00 79.50 100 ASN A C 1
ATOM 780 O O . ASN A 1 100 ? 9.141 13.910 -11.117 1.00 79.50 100 ASN A O 1
ATOM 784 N N . ASN A 1 101 ? 7.996 14.434 -9.262 1.00 78.25 101 ASN A N 1
ATOM 785 C CA . ASN A 1 101 ? 9.131 14.988 -8.524 1.00 78.25 101 ASN A CA 1
ATOM 786 C C . ASN A 1 101 ? 9.100 14.561 -7.052 1.00 78.25 101 ASN A C 1
ATOM 788 O O . ASN A 1 101 ? 8.038 14.374 -6.464 1.00 78.25 101 ASN A O 1
ATOM 792 N N . GLY A 1 102 ? 10.269 14.468 -6.420 1.00 82.88 102 GLY A N 1
ATOM 793 C CA . GLY A 1 102 ? 10.363 14.239 -4.978 1.00 82.88 102 GLY A CA 1
ATOM 794 C C . GLY A 1 102 ? 9.973 12.812 -4.550 1.00 82.88 102 GLY A C 1
ATOM 795 O O . GLY A 1 102 ? 10.383 11.851 -5.210 1.00 82.88 102 GLY A O 1
ATOM 796 N N . PRO A 1 103 ? 9.205 12.635 -3.453 1.00 83.31 103 PRO A N 1
ATOM 797 C CA . PRO A 1 103 ? 9.050 11.338 -2.788 1.00 83.31 103 PRO A CA 1
ATOM 798 C C . PRO A 1 103 ? 8.459 10.215 -3.639 1.00 83.31 103 PRO A C 1
ATOM 800 O O . PRO A 1 103 ? 8.799 9.058 -3.428 1.00 83.31 103 PRO A O 1
ATOM 803 N N . TRP A 1 104 ? 7.607 10.528 -4.617 1.00 85.00 104 TRP A N 1
ATOM 804 C CA . TRP A 1 104 ? 7.039 9.512 -5.509 1.00 85.00 104 TRP A CA 1
ATOM 805 C C . TRP A 1 104 ? 8.064 8.900 -6.466 1.00 85.00 104 TRP A C 1
ATOM 807 O O . TRP A 1 104 ? 7.886 7.760 -6.884 1.00 85.00 104 TRP A O 1
ATOM 817 N N . VAL A 1 105 ? 9.120 9.643 -6.811 1.00 85.44 105 VAL A N 1
ATOM 818 C CA . VAL A 1 105 ? 10.194 9.168 -7.696 1.00 85.44 105 VAL A CA 1
ATOM 819 C C . VAL A 1 105 ? 11.286 8.475 -6.885 1.00 85.44 105 VAL A C 1
ATOM 821 O O . VAL A 1 105 ? 11.746 7.407 -7.267 1.00 85.44 105 VAL A O 1
ATOM 824 N N . GLN A 1 106 ? 11.679 9.059 -5.750 1.00 85.62 106 GLN A N 1
ATOM 825 C CA . GLN A 1 106 ? 12.786 8.552 -4.929 1.00 85.62 106 GLN A CA 1
ATOM 826 C C . GLN A 1 106 ? 12.368 7.426 -3.971 1.00 85.62 106 GLN A C 1
ATOM 828 O O . GLN A 1 106 ? 13.149 6.514 -3.716 1.00 85.62 106 GLN A O 1
ATOM 833 N N . TRP A 1 107 ? 11.139 7.471 -3.447 1.00 88.25 107 TRP A N 1
ATOM 834 C CA . TRP A 1 107 ? 10.648 6.574 -2.392 1.00 88.25 107 TRP A CA 1
ATOM 835 C C . TRP A 1 107 ? 9.221 6.093 -2.668 1.00 88.25 107 TRP A C 1
ATOM 837 O O . TRP A 1 107 ? 8.344 6.147 -1.799 1.00 88.25 107 TRP A O 1
ATOM 847 N N . TRP A 1 108 ? 8.984 5.583 -3.879 1.00 91.81 108 TRP A N 1
ATOM 848 C CA . TRP A 1 108 ? 7.668 5.085 -4.293 1.00 91.81 108 TRP A CA 1
ATOM 849 C C . TRP A 1 108 ? 7.062 4.111 -3.270 1.00 91.81 108 TRP A C 1
ATOM 851 O O . TRP A 1 108 ? 5.899 4.245 -2.901 1.00 91.81 108 TRP A O 1
ATOM 861 N N . GLY A 1 109 ? 7.862 3.184 -2.728 1.00 91.44 109 GLY A N 1
ATOM 862 C CA . GLY A 1 109 ? 7.379 2.188 -1.769 1.00 91.44 109 GLY A CA 1
ATOM 863 C C . GLY A 1 109 ? 6.936 2.760 -0.415 1.00 91.44 109 GLY A C 1
ATOM 864 O O . GLY A 1 109 ? 6.048 2.201 0.230 1.00 91.44 109 GLY A O 1
ATOM 865 N N . GLU A 1 110 ? 7.516 3.873 0.041 1.00 90.75 110 GLU A N 1
ATOM 866 C CA . GLU A 1 110 ? 7.029 4.591 1.234 1.00 90.75 110 GLU A CA 1
ATOM 867 C C . GLU A 1 110 ? 5.701 5.298 0.929 1.00 90.75 110 GLU A C 1
ATOM 869 O O . GLU A 1 110 ? 4.759 5.243 1.724 1.00 90.75 110 GLU A O 1
ATOM 874 N N . MET A 1 111 ? 5.585 5.896 -0.260 1.00 91.50 111 MET A N 1
ATOM 875 C CA . MET A 1 111 ? 4.359 6.569 -0.699 1.00 91.50 111 MET A CA 1
ATOM 876 C C . MET A 1 111 ? 3.201 5.592 -0.918 1.00 91.50 111 MET A C 1
ATOM 878 O O . MET A 1 111 ? 2.074 5.871 -0.501 1.00 91.50 111 MET A O 1
ATOM 882 N N . ALA A 1 112 ? 3.473 4.420 -1.487 1.00 92.88 112 ALA A N 1
ATOM 883 C CA . ALA A 1 112 ? 2.514 3.331 -1.621 1.00 92.88 112 ALA A CA 1
ATOM 884 C C . ALA A 1 112 ? 1.994 2.871 -0.249 1.00 92.88 112 ALA A C 1
ATOM 886 O O . ALA A 1 112 ? 0.781 2.823 -0.032 1.00 92.88 112 ALA A O 1
ATOM 887 N N . ARG A 1 113 ? 2.898 2.641 0.718 1.00 93.25 113 ARG A N 1
ATOM 888 C CA . ARG A 1 113 ? 2.538 2.290 2.105 1.00 93.25 113 ARG A CA 1
ATOM 889 C C . ARG A 1 113 ? 1.698 3.367 2.784 1.00 93.25 113 ARG A C 1
ATOM 891 O O . ARG A 1 113 ? 0.700 3.039 3.424 1.00 93.25 113 ARG A O 1
ATOM 898 N N . LYS A 1 114 ? 2.060 4.646 2.633 1.00 89.81 114 LYS A N 1
ATOM 899 C CA . LYS A 1 114 ? 1.266 5.763 3.173 1.00 89.81 114 LYS A CA 1
ATOM 900 C C . LYS A 1 114 ? -0.127 5.805 2.540 1.00 89.81 114 LYS A C 1
ATOM 902 O O . LYS A 1 114 ? -1.110 6.007 3.246 1.00 89.81 114 LYS A O 1
ATOM 907 N N . THR A 1 115 ? -0.213 5.570 1.234 1.00 91.81 115 THR A N 1
ATOM 908 C CA . THR A 1 115 ? -1.470 5.602 0.477 1.00 91.81 115 THR A CA 1
ATOM 909 C C . THR A 1 115 ? -2.441 4.519 0.940 1.00 91.81 115 THR A C 1
ATOM 911 O O . THR A 1 115 ? -3.589 4.834 1.260 1.00 91.81 115 THR A O 1
ATOM 914 N N . VAL A 1 116 ? -1.986 3.266 1.044 1.00 93.94 116 VAL A N 1
ATOM 915 C CA . VAL A 1 116 ? -2.847 2.162 1.498 1.00 93.94 116 VAL A CA 1
ATOM 916 C C . VAL A 1 116 ? -3.232 2.306 2.967 1.00 93.94 116 VAL A C 1
ATOM 918 O O . VAL A 1 116 ? -4.397 2.122 3.305 1.00 93.94 116 VAL A O 1
ATOM 921 N N . ALA A 1 117 ? -2.307 2.735 3.833 1.00 89.62 117 ALA A N 1
ATOM 922 C CA . ALA A 1 117 ? -2.620 3.010 5.233 1.00 89.62 117 ALA A CA 1
ATOM 923 C C . ALA A 1 117 ? -3.687 4.112 5.356 1.00 89.62 117 ALA A C 1
ATOM 925 O O . ALA A 1 117 ? -4.665 3.947 6.073 1.00 89.62 117 ALA A O 1
ATOM 926 N N . ARG A 1 118 ? -3.574 5.205 4.593 1.00 85.38 118 ARG A N 1
ATOM 927 C CA . ARG A 1 118 ? -4.579 6.280 4.602 1.00 85.38 118 ARG A CA 1
ATOM 928 C C . ARG A 1 118 ? -5.958 5.810 4.133 1.00 85.38 118 ARG A C 1
ATOM 930 O O . ARG A 1 118 ? -6.972 6.308 4.613 1.00 85.38 118 ARG A O 1
ATOM 937 N N . ARG A 1 119 ? -6.023 4.912 3.148 1.00 88.62 119 ARG A N 1
ATOM 938 C CA . ARG A 1 119 ? -7.308 4.349 2.713 1.00 88.62 119 ARG A CA 1
ATOM 939 C C . ARG A 1 119 ? -7.890 3.452 3.798 1.00 88.62 119 ARG A C 1
ATOM 941 O O . ARG A 1 119 ? -9.047 3.630 4.160 1.00 88.62 119 ARG A O 1
ATOM 948 N N . HIS A 1 120 ? -7.071 2.552 4.335 1.00 89.44 120 HIS A N 1
ATOM 949 C CA . HIS A 1 120 ? -7.481 1.611 5.368 1.00 89.44 120 HIS A CA 1
ATOM 950 C C . HIS A 1 120 ? -8.002 2.337 6.610 1.00 89.44 120 HIS A C 1
ATOM 952 O O . HIS A 1 120 ? -8.991 1.921 7.206 1.00 89.44 120 HIS A O 1
ATOM 958 N N . SER A 1 121 ? -7.407 3.477 6.965 1.00 83.56 121 SER A N 1
ATOM 959 C CA . SER A 1 121 ? -7.827 4.199 8.156 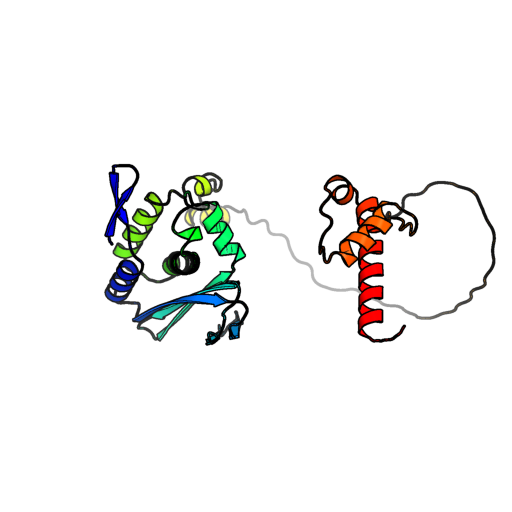1.00 83.56 121 SER A CA 1
ATOM 960 C C . SER A 1 121 ? -9.228 4.791 8.112 1.00 83.56 121 SER A C 1
ATOM 962 O O . SER A 1 121 ? -9.774 5.067 9.168 1.00 83.56 121 SER A O 1
ATOM 964 N N . LYS A 1 122 ? -9.833 4.925 6.928 1.00 83.31 122 LYS A N 1
ATOM 965 C CA . LYS A 1 122 ? -11.228 5.372 6.781 1.00 83.31 122 LYS A CA 1
ATOM 966 C C . LYS A 1 122 ? -12.254 4.308 7.175 1.00 83.31 122 LYS A C 1
ATOM 968 O O . LYS A 1 122 ? -13.421 4.634 7.349 1.00 83.31 122 LYS A O 1
ATOM 973 N N . VAL A 1 123 ? -11.835 3.045 7.229 1.00 82.50 123 VAL A N 1
ATOM 974 C CA . VAL A 1 123 ? -12.697 1.895 7.547 1.00 82.50 123 VAL A CA 1
ATOM 975 C C . VAL A 1 123 ? -12.504 1.455 8.997 1.00 82.50 123 VAL A C 1
ATOM 977 O O . VAL A 1 123 ? -13.398 0.871 9.598 1.00 82.50 123 VAL A O 1
ATOM 980 N N . LEU A 1 124 ? -11.335 1.739 9.570 1.00 82.12 124 LEU A N 1
ATOM 981 C CA . LEU A 1 124 ? -11.006 1.335 10.927 1.00 82.12 124 LEU A CA 1
ATOM 982 C C . LEU A 1 124 ? -11.728 2.214 11.955 1.00 82.12 124 LEU A C 1
ATOM 984 O O . LEU A 1 124 ? -11.800 3.430 11.765 1.00 82.12 124 LEU A O 1
ATOM 988 N N . PRO A 1 125 ? -12.182 1.636 13.080 1.00 69.56 125 PRO A N 1
ATOM 989 C CA . PRO A 1 125 ? -12.690 2.421 14.189 1.00 69.56 125 PRO A CA 1
ATOM 990 C C . PRO A 1 125 ? -11.499 3.139 14.836 1.00 69.56 125 PRO A C 1
ATOM 992 O O . PRO A 1 125 ? -10.680 2.559 15.551 1.00 69.56 125 PRO A O 1
ATOM 995 N N . MET A 1 126 ? -11.318 4.404 14.465 1.00 63.56 126 MET A N 1
ATOM 996 C CA . MET A 1 126 ? -10.291 5.276 15.022 1.00 63.56 126 MET A CA 1
ATOM 997 C C . MET A 1 126 ? -10.937 6.429 15.771 1.00 63.56 126 MET A C 1
ATOM 999 O O . MET A 1 126 ? -11.954 6.975 15.356 1.00 63.56 126 MET A O 1
ATOM 1003 N N . SER A 1 127 ? -10.289 6.833 16.862 1.00 56.06 127 SER A N 1
ATOM 1004 C CA . SER A 1 127 ? -10.626 8.057 17.589 1.00 56.06 127 SER A CA 1
ATOM 1005 C C . SER A 1 127 ? -10.659 9.275 16.650 1.00 56.06 127 SER A C 1
ATOM 1007 O O . SER A 1 127 ? -9.805 9.421 15.771 1.00 56.06 127 SER A O 1
ATOM 1009 N N . THR A 1 128 ? -11.605 10.184 16.894 1.00 55.25 128 THR A N 1
ATOM 1010 C CA . THR A 1 128 ? -11.812 11.461 16.183 1.00 55.25 128 THR A CA 1
ATOM 1011 C C . THR A 1 128 ? -10.532 12.297 16.015 1.00 55.25 128 THR A C 1
ATOM 1013 O O . THR A 1 128 ? -10.353 12.969 15.003 1.00 55.25 128 THR A O 1
ATOM 1016 N N . ASP A 1 129 ? -9.581 12.189 16.950 1.00 55.00 129 ASP A N 1
ATOM 1017 C CA . ASP A 1 129 ? -8.285 12.893 16.930 1.00 55.00 129 ASP A CA 1
ATOM 1018 C C . ASP A 1 129 ? -7.332 12.456 15.797 1.00 55.00 129 ASP A C 1
ATOM 1020 O O . ASP A 1 129 ? -6.303 13.104 15.534 1.00 55.00 129 ASP A O 1
ATOM 1024 N N . LEU A 1 130 ? -7.607 11.304 15.185 1.00 59.25 130 LEU A N 1
ATOM 1025 C CA . LEU A 1 130 ? -6.875 10.749 14.049 1.00 59.25 130 LEU A CA 1
ATOM 1026 C C . LEU A 1 130 ? -7.503 11.158 12.722 1.00 59.25 130 LEU A C 1
ATOM 1028 O O . LEU A 1 130 ? -6.765 11.494 11.794 1.00 59.25 130 LEU A O 1
ATOM 1032 N N . ASP A 1 131 ? -8.830 11.226 12.676 1.00 60.28 131 ASP A N 1
ATOM 1033 C CA . ASP A 1 131 ? -9.579 11.765 11.542 1.00 60.28 131 ASP A CA 1
ATOM 1034 C C . ASP A 1 131 ? -9.192 13.223 11.266 1.00 60.28 131 ASP A C 1
ATOM 1036 O O . ASP A 1 131 ? -8.883 13.583 10.128 1.00 60.28 131 ASP A O 1
ATOM 1040 N N . ASP A 1 132 ? -9.068 14.046 12.310 1.00 61.84 132 ASP A N 1
ATOM 1041 C CA . ASP A 1 132 ? -8.599 15.433 12.185 1.00 61.84 132 ASP A CA 1
ATOM 1042 C C . ASP A 1 132 ? -7.159 15.533 11.660 1.00 61.84 132 ASP A C 1
ATOM 1044 O O . ASP A 1 132 ? -6.800 16.456 10.925 1.00 61.84 132 ASP A O 1
ATOM 1048 N N . LEU A 1 133 ? -6.306 14.570 12.014 1.00 63.41 133 LEU A N 1
ATOM 1049 C CA . LEU A 1 133 ? -4.920 14.509 11.552 1.00 63.41 133 LEU A CA 1
ATOM 1050 C C . LEU A 1 133 ? -4.835 14.142 10.070 1.00 63.41 133 LEU A C 1
ATOM 1052 O O . LEU A 1 133 ? -3.981 14.663 9.354 1.00 63.41 133 LEU A O 1
ATOM 1056 N N . MET A 1 134 ? -5.708 13.236 9.633 1.00 64.00 134 MET A N 1
ATOM 1057 C CA . MET A 1 134 ? -5.820 12.821 8.241 1.00 64.00 134 MET A CA 1
ATOM 1058 C C . MET A 1 134 ? -6.411 13.930 7.376 1.00 64.00 134 MET A C 1
ATOM 1060 O O . MET A 1 134 ? -5.877 14.189 6.302 1.00 64.00 134 MET A O 1
ATOM 1064 N N . ARG A 1 135 ? -7.433 14.646 7.862 1.00 63.88 135 ARG A N 1
ATOM 1065 C CA . ARG A 1 135 ? -7.979 15.832 7.182 1.00 63.88 135 ARG A CA 1
ATOM 1066 C C . ARG A 1 135 ? -6.916 16.912 6.970 1.00 63.88 135 ARG A C 1
ATOM 1068 O O . ARG A 1 135 ? -6.800 17.448 5.877 1.00 63.88 135 ARG A O 1
ATOM 1075 N N . ARG A 1 136 ? -6.072 17.175 7.973 1.00 61.91 136 ARG A N 1
ATOM 1076 C CA . ARG A 1 136 ? -4.960 18.136 7.835 1.00 61.91 136 ARG A CA 1
ATOM 1077 C C . ARG A 1 136 ? -3.866 17.677 6.860 1.00 61.91 136 ARG A C 1
ATOM 1079 O O . ARG A 1 136 ? -3.209 18.524 6.264 1.00 61.91 136 ARG A O 1
ATOM 1086 N N . ASP A 1 137 ? -3.647 16.367 6.699 1.00 62.06 137 ASP A N 1
ATOM 1087 C CA . ASP A 1 137 ? -2.775 15.830 5.635 1.00 62.06 137 ASP A CA 1
ATOM 1088 C C . ASP A 1 137 ? -3.408 16.053 4.252 1.00 62.06 137 ASP A C 1
ATOM 1090 O O . ASP A 1 137 ? -2.708 16.411 3.308 1.00 62.06 137 ASP A O 1
ATOM 1094 N N . ASP A 1 138 ? -4.730 15.898 4.135 1.00 59.81 138 ASP A N 1
ATOM 1095 C CA . ASP A 1 138 ? -5.465 16.123 2.883 1.00 59.81 138 ASP A CA 1
ATOM 1096 C C . ASP A 1 138 ? -5.373 17.578 2.405 1.00 59.81 138 ASP A C 1
ATOM 1098 O O . ASP A 1 138 ? -5.191 17.814 1.212 1.00 59.81 138 ASP A O 1
ATOM 1102 N N . ASP A 1 139 ? -5.408 18.546 3.326 1.00 54.78 139 ASP A N 1
ATOM 1103 C CA . ASP A 1 139 ? -5.231 19.973 3.013 1.00 54.78 139 ASP A CA 1
ATOM 1104 C C . ASP A 1 139 ? -3.813 20.303 2.506 1.00 54.78 139 ASP A C 1
ATOM 1106 O O . ASP A 1 139 ? -3.603 21.248 1.742 1.00 54.78 139 ASP A O 1
ATOM 1110 N N . LEU A 1 140 ? -2.819 19.523 2.931 1.00 50.22 140 LEU A N 1
ATOM 1111 C CA . LEU A 1 140 ? -1.421 19.659 2.522 1.00 50.22 140 LEU A CA 1
ATOM 1112 C C . LEU A 1 140 ? -1.156 19.004 1.153 1.00 50.22 140 LEU A C 1
ATOM 1114 O O . LEU A 1 140 ? -0.347 19.506 0.369 1.00 50.22 140 LEU A O 1
ATOM 1118 N N . TYR A 1 141 ? -1.864 17.922 0.837 1.00 52.72 141 TYR A N 1
ATOM 1119 C CA . TYR A 1 141 ? -1.841 17.256 -0.464 1.00 52.72 141 TYR A CA 1
ATOM 1120 C C . TYR A 1 141 ? -3.156 17.505 -1.200 1.00 52.72 141 TYR A C 1
ATOM 1122 O O . TYR A 1 141 ? -3.888 16.564 -1.462 1.00 52.72 141 TYR A O 1
ATOM 1130 N N . ASP A 1 142 ? -3.447 18.770 -1.508 1.00 46.84 142 ASP A N 1
ATOM 1131 C CA . ASP A 1 142 ? -4.706 19.241 -2.099 1.00 46.84 142 ASP A CA 1
ATOM 1132 C C . ASP A 1 142 ? -5.288 18.306 -3.185 1.00 46.84 142 ASP A C 1
ATOM 1134 O O . ASP A 1 142 ? -4.924 18.367 -4.363 1.00 46.84 142 ASP A O 1
ATOM 1138 N N . PHE A 1 143 ? -6.203 17.432 -2.758 1.00 45.78 143 PHE A N 1
ATOM 1139 C CA . PHE A 1 143 ? -7.028 16.570 -3.601 1.00 45.78 143 PHE A CA 1
ATOM 1140 C C . PHE A 1 143 ? -8.327 17.278 -4.030 1.00 45.78 143 PHE A C 1
ATOM 1142 O O . PHE A 1 143 ? -9.195 16.613 -4.601 1.00 45.78 143 PHE A O 1
ATOM 1149 N N . LYS A 1 144 ? -8.508 18.595 -3.795 1.00 41.19 144 LYS A N 1
ATOM 1150 C CA . LYS A 1 144 ? -9.770 19.289 -4.137 1.00 41.19 144 LYS A CA 1
ATOM 1151 C C . LYS A 1 144 ? -10.152 19.155 -5.607 1.00 41.19 144 LYS A C 1
ATOM 1153 O O . LYS A 1 144 ? -11.336 19.088 -5.908 1.00 41.19 144 LYS A O 1
ATOM 1158 N N . GLY A 1 145 ? -9.178 18.996 -6.505 1.00 39.00 145 GLY A N 1
ATOM 1159 C CA . GLY A 1 145 ? -9.447 18.775 -7.929 1.00 39.00 145 GLY A CA 1
ATOM 1160 C C . GLY A 1 145 ? -10.159 17.455 -8.260 1.00 39.00 145 GLY A C 1
ATOM 1161 O O . GLY A 1 145 ? -10.740 17.345 -9.329 1.00 39.00 145 GLY A O 1
ATOM 1162 N N . ALA A 1 146 ? -10.148 16.460 -7.363 1.00 44.72 146 ALA A N 1
ATOM 1163 C CA . ALA A 1 146 ? -10.867 15.195 -7.556 1.00 44.72 146 ALA A CA 1
ATOM 1164 C C . ALA A 1 146 ? -12.222 15.143 -6.826 1.00 44.72 146 ALA A C 1
ATOM 1166 O O . ALA A 1 146 ? -12.976 14.193 -7.021 1.00 44.72 146 ALA A O 1
ATOM 1167 N N . GLN A 1 147 ? -12.536 16.132 -5.977 1.00 41.59 147 GLN A N 1
ATOM 1168 C CA . GLN A 1 147 ? -13.846 16.225 -5.322 1.00 41.59 147 GLN A CA 1
ATOM 1169 C C . GLN A 1 147 ? -14.862 17.058 -6.113 1.00 41.59 147 GLN A C 1
ATOM 1171 O O . GLN A 1 147 ? -16.054 16.880 -5.894 1.00 41.59 147 GLN A O 1
ATOM 1176 N N . GLU A 1 148 ? -14.439 17.901 -7.061 1.00 37.72 148 GLU A N 1
ATOM 1177 C CA . GLU A 1 148 ? -15.379 18.728 -7.840 1.00 37.72 148 GLU A CA 1
ATOM 1178 C C . GLU A 1 148 ? -16.122 17.974 -8.960 1.00 37.72 148 GLU A C 1
ATOM 1180 O O . GLU A 1 148 ? -17.168 18.439 -9.408 1.00 37.72 148 GLU A O 1
ATOM 1185 N N . GLU A 1 149 ? -15.685 16.772 -9.356 1.00 38.00 149 GLU A N 1
ATOM 1186 C CA . GLU A 1 149 ? -16.451 15.925 -10.296 1.00 38.00 149 GLU A CA 1
ATOM 1187 C C . GLU A 1 149 ? -17.438 14.974 -9.599 1.00 38.00 149 GLU A C 1
ATOM 1189 O O . GLU A 1 149 ? -18.322 14.397 -10.233 1.00 38.00 149 GLU A O 1
ATOM 1194 N N . GLY A 1 150 ? -17.357 14.860 -8.274 1.00 42.56 150 GLY A N 1
ATOM 1195 C CA . GLY A 1 150 ? -18.370 14.206 -7.459 1.00 42.56 150 GLY A CA 1
ATOM 1196 C C . GLY A 1 150 ? -19.382 15.230 -6.978 1.00 42.56 150 GLY A C 1
ATOM 1197 O O . GLY A 1 150 ? -19.394 15.538 -5.789 1.00 42.56 150 GLY A O 1
ATOM 1198 N N . LYS A 1 151 ? -20.216 15.765 -7.884 1.00 37.09 151 LYS A N 1
ATOM 1199 C CA . LYS A 1 151 ? -21.401 16.539 -7.490 1.00 37.09 151 LYS A CA 1
ATOM 1200 C C . LYS A 1 151 ? -22.092 15.786 -6.361 1.00 37.09 151 LYS A C 1
ATOM 1202 O O . LYS A 1 151 ? -22.519 14.645 -6.522 1.00 37.09 151 LYS A O 1
ATOM 1207 N N . GLU A 1 152 ? -22.150 16.454 -5.223 1.00 45.06 152 GLU A N 1
ATOM 1208 C CA . GLU A 1 152 ? -22.850 16.074 -4.017 1.00 45.06 152 GLU A CA 1
ATOM 1209 C C . GLU A 1 152 ? -24.334 15.877 -4.360 1.00 45.06 152 GLU A C 1
ATOM 1211 O O . GLU A 1 152 ? -25.162 16.773 -4.219 1.00 45.06 152 GLU A O 1
ATOM 1216 N N . THR A 1 153 ? -24.702 14.704 -4.880 1.00 44.09 153 THR A N 1
ATOM 1217 C CA . THR A 1 153 ? -26.100 14.290 -4.888 1.00 44.09 153 THR A CA 1
ATOM 1218 C C . THR A 1 153 ? -26.423 13.975 -3.443 1.00 44.09 153 THR A C 1
ATOM 1220 O O . THR A 1 153 ? -26.095 12.895 -2.941 1.00 44.09 153 THR A O 1
ATOM 1223 N N . ALA A 1 154 ? -26.987 14.970 -2.760 1.00 45.47 154 ALA A N 1
ATOM 1224 C CA . ALA A 1 154 ? -27.541 14.846 -1.429 1.00 45.47 154 ALA A CA 1
ATOM 1225 C C . ALA A 1 154 ? -28.332 13.535 -1.347 1.00 45.47 154 ALA A C 1
ATOM 1227 O O . ALA A 1 154 ? -29.365 13.376 -1.998 1.00 45.47 154 ALA A O 1
ATOM 1228 N N . ARG A 1 155 ? -27.819 12.567 -0.581 1.00 53.09 155 ARG A N 1
ATOM 1229 C CA . ARG A 1 155 ? -28.575 11.352 -0.277 1.00 53.09 155 ARG A CA 1
ATOM 1230 C C . ARG A 1 155 ? -29.859 11.801 0.427 1.00 53.09 155 ARG A C 1
ATOM 1232 O O . ARG A 1 155 ? -29.751 12.536 1.416 1.00 53.09 155 ARG A O 1
ATOM 1239 N N . PRO A 1 156 ? -31.054 11.421 -0.054 1.00 55.59 156 PRO A N 1
ATOM 1240 C CA . PRO A 1 156 ? -32.283 11.808 0.616 1.00 55.59 156 PRO A CA 1
ATOM 1241 C C . PRO A 1 156 ? -32.262 11.254 2.042 1.00 55.59 156 PRO A C 1
ATOM 1243 O O . PRO A 1 156 ? -31.845 10.120 2.288 1.00 55.59 156 PRO A O 1
ATOM 1246 N N . ARG A 1 157 ? -32.665 12.090 3.003 1.00 68.44 157 ARG A N 1
ATOM 1247 C CA . ARG A 1 157 ? -32.773 11.689 4.410 1.00 68.44 157 ARG A CA 1
ATOM 1248 C C . ARG A 1 157 ? -33.768 10.533 4.514 1.00 68.44 157 ARG A C 1
ATOM 1250 O O . ARG A 1 157 ? -34.794 10.557 3.843 1.00 68.44 157 ARG A O 1
ATOM 1257 N N . LEU A 1 158 ? -33.497 9.569 5.396 1.00 56.69 158 LEU A N 1
ATOM 1258 C CA . LEU A 1 158 ? -34.318 8.363 5.598 1.00 56.69 158 LEU A CA 1
ATOM 1259 C C . LEU A 1 158 ? -35.817 8.681 5.795 1.00 56.69 158 LEU A C 1
ATOM 1261 O O . LEU A 1 158 ? -36.676 7.952 5.314 1.00 56.69 158 LEU A O 1
ATOM 1265 N N . ALA A 1 159 ? -36.119 9.820 6.428 1.00 65.88 159 ALA A N 1
ATOM 1266 C CA . ALA A 1 159 ? -37.478 10.325 6.610 1.00 65.88 159 ALA A CA 1
ATOM 1267 C C . ALA A 1 159 ? -38.214 10.611 5.285 1.00 65.88 159 ALA A C 1
ATOM 1269 O O . ALA A 1 159 ? -39.397 10.322 5.181 1.00 65.88 159 ALA A O 1
ATOM 1270 N N . ALA A 1 160 ? -37.521 11.116 4.260 1.00 63.81 160 ALA A N 1
ATOM 1271 C CA . ALA A 1 160 ? -38.122 11.422 2.960 1.00 63.81 160 ALA A CA 1
ATOM 1272 C C . ALA A 1 160 ? -38.448 10.156 2.151 1.00 63.81 160 ALA A C 1
ATOM 1274 O O . ALA A 1 160 ? -39.413 10.143 1.397 1.00 63.81 160 ALA A O 1
ATOM 1275 N N . VAL A 1 161 ? -37.671 9.083 2.333 1.00 69.25 161 VAL A N 1
ATOM 1276 C CA . VAL A 1 161 ? -37.927 7.782 1.692 1.00 69.25 161 VAL A CA 1
ATOM 1277 C C . VAL A 1 161 ? -39.118 7.078 2.351 1.00 69.25 161 VAL A C 1
ATOM 1279 O O . VAL A 1 161 ? -39.955 6.506 1.659 1.00 69.25 161 VAL A O 1
ATOM 1282 N N . LEU A 1 162 ? -39.231 7.161 3.680 1.00 64.88 162 LEU A N 1
ATOM 1283 C CA . LEU A 1 162 ? -40.370 6.625 4.435 1.00 64.88 162 LEU A CA 1
ATOM 1284 C C . LEU A 1 162 ? -41.689 7.326 4.080 1.00 64.88 162 LEU A C 1
ATOM 1286 O O . LEU A 1 162 ? -42.700 6.653 3.898 1.00 64.88 162 LEU A O 1
ATOM 1290 N N . ASP A 1 163 ? -41.666 8.647 3.905 1.00 68.31 163 ASP A N 1
ATOM 1291 C CA . ASP A 1 163 ? -42.851 9.427 3.527 1.00 68.31 163 ASP A CA 1
ATOM 1292 C C . ASP A 1 163 ? -43.320 9.103 2.094 1.00 68.31 163 ASP A C 1
ATOM 1294 O O . ASP A 1 163 ? -44.516 9.019 1.820 1.00 68.31 163 ASP A O 1
ATOM 1298 N N . GLN A 1 164 ? -42.382 8.804 1.186 1.00 67.62 164 GLN A N 1
ATOM 1299 C CA . GLN A 1 164 ? -42.664 8.361 -0.188 1.00 67.62 164 GLN A CA 1
ATOM 1300 C C . GLN A 1 164 ? -43.285 6.959 -0.268 1.00 67.62 164 GLN A C 1
ATOM 1302 O O . GLN A 1 164 ? -44.064 6.674 -1.176 1.00 67.62 164 GLN A O 1
ATOM 1307 N N . ILE A 1 165 ? -42.943 6.075 0.671 1.00 68.69 165 ILE A N 1
ATOM 1308 C CA . ILE A 1 165 ? -43.537 4.735 0.766 1.00 68.69 165 ILE A CA 1
ATOM 1309 C C . ILE A 1 165 ? -44.937 4.820 1.388 1.00 68.69 165 ILE A C 1
ATOM 1311 O O . ILE A 1 165 ? -45.837 4.103 0.959 1.00 68.69 165 ILE A O 1
ATOM 1315 N N . ALA A 1 166 ? -45.142 5.727 2.348 1.00 66.81 166 ALA A N 1
ATOM 1316 C CA . ALA A 1 166 ? -46.430 5.937 3.008 1.00 66.81 166 ALA A CA 1
ATOM 1317 C C . ALA A 1 166 ? -47.482 6.630 2.119 1.00 66.81 166 ALA A C 1
ATOM 1319 O O . ALA A 1 166 ? -48.676 6.475 2.356 1.00 66.81 166 ALA A O 1
ATOM 1320 N N . SER A 1 167 ? -47.057 7.373 1.093 1.00 58.81 167 SER A N 1
ATOM 1321 C CA . SER A 1 167 ? -47.939 8.141 0.201 1.00 58.81 167 SER A CA 1
ATOM 1322 C C . SER A 1 167 ? -48.279 7.437 -1.121 1.00 58.81 167 SER A C 1
ATOM 1324 O O . SER A 1 167 ? -48.931 8.032 -1.979 1.00 58.81 167 SER A O 1
ATOM 1326 N N . ARG A 1 168 ? -47.897 6.162 -1.298 1.00 52.41 168 ARG A N 1
ATOM 1327 C CA . ARG A 1 168 ? -48.309 5.363 -2.463 1.00 52.41 168 ARG A CA 1
ATOM 1328 C C . ARG A 1 168 ? -49.753 4.867 -2.268 1.00 52.41 168 ARG A C 1
ATOM 1330 O O . ARG A 1 168 ? -49.984 4.104 -1.330 1.00 52.41 168 ARG A O 1
ATOM 1337 N N . PRO A 1 169 ? -50.727 5.268 -3.108 1.00 43.69 169 PRO A N 1
ATOM 1338 C CA . PRO A 1 169 ? -52.083 4.756 -2.988 1.00 43.69 169 PRO A CA 1
ATOM 1339 C C . PRO A 1 169 ? -52.107 3.262 -3.321 1.00 43.69 169 PRO A C 1
ATOM 1341 O O . PRO A 1 169 ? -51.467 2.809 -4.270 1.00 43.69 169 PRO A O 1
ATOM 1344 N N . ALA A 1 170 ? -52.818 2.498 -2.495 1.00 43.66 170 ALA A N 1
ATOM 1345 C CA . ALA A 1 170 ? -53.085 1.090 -2.721 1.00 43.66 170 ALA A CA 1
ATOM 1346 C C . ALA A 1 170 ? -54.186 0.954 -3.781 1.00 43.66 170 ALA A C 1
ATOM 1348 O O . ALA A 1 170 ? -55.358 1.165 -3.479 1.00 43.66 170 ALA A O 1
ATOM 1349 N N . GLU A 1 171 ? -53.813 0.594 -5.006 1.00 35.19 171 GLU A N 1
ATOM 1350 C CA . GLU A 1 171 ? -54.740 -0.029 -5.949 1.00 35.19 171 GLU A CA 1
ATOM 1351 C C . GLU A 1 171 ? -54.647 -1.547 -5.778 1.00 35.19 171 GLU A C 1
ATOM 1353 O O . GLU A 1 171 ? -53.571 -2.147 -5.837 1.00 35.19 171 GLU A O 1
ATOM 1358 N N . ALA A 1 172 ? -55.797 -2.133 -5.462 1.00 44.84 172 ALA A N 1
ATOM 1359 C CA . ALA A 1 172 ? -56.035 -3.560 -5.390 1.00 44.84 172 ALA A CA 1
ATOM 1360 C C . ALA A 1 172 ? -56.518 -4.050 -6.760 1.00 44.84 172 ALA A C 1
ATOM 1362 O O . ALA A 1 172 ? -57.447 -3.461 -7.293 1.00 44.84 172 ALA A O 1
ATOM 1363 N N . GLU A 1 173 ? -55.929 -5.129 -7.272 1.00 37.66 173 GLU A N 1
ATOM 1364 C CA . GLU A 1 173 ? -56.492 -6.021 -8.303 1.00 37.66 173 GLU A CA 1
ATOM 1365 C C . GLU A 1 173 ? -55.653 -7.316 -8.262 1.00 37.66 173 GLU A C 1
ATOM 1367 O O . GLU A 1 173 ? -54.445 -7.300 -8.486 1.00 37.66 173 GLU A O 1
ATOM 1372 N N . GLU A 1 174 ? -56.117 -8.313 -7.508 1.00 34.56 174 GLU A N 1
ATOM 1373 C CA . GLU A 1 174 ? -56.794 -9.539 -7.976 1.00 34.56 174 GLU A CA 1
ATOM 1374 C C . GLU A 1 174 ? -55.906 -10.512 -8.779 1.00 34.56 174 GLU A C 1
ATOM 1376 O O . GLU A 1 174 ? -55.474 -10.263 -9.900 1.00 34.56 174 GLU A O 1
ATOM 1381 N N . ALA A 1 175 ? -55.654 -11.670 -8.162 1.00 44.03 175 ALA A N 1
ATOM 1382 C CA . ALA A 1 175 ? -55.030 -12.839 -8.774 1.00 44.03 175 ALA A CA 1
ATOM 1383 C C . ALA A 1 175 ? -56.010 -13.569 -9.708 1.00 44.03 175 ALA A C 1
ATOM 1385 O O . ALA A 1 175 ? -57.219 -13.525 -9.477 1.00 44.03 175 ALA A O 1
ATOM 1386 N N . PRO A 1 176 ? -55.498 -14.400 -10.633 1.00 36.06 176 PRO A N 1
ATOM 1387 C CA . PRO A 1 176 ? -56.163 -15.684 -10.824 1.00 36.06 176 PRO A CA 1
ATOM 1388 C C . PRO A 1 176 ? -55.223 -16.894 -10.879 1.00 36.06 176 PRO A C 1
ATOM 1390 O O . PRO A 1 176 ? -54.059 -16.841 -11.275 1.00 36.06 176 PRO A O 1
ATOM 1393 N N . SER A 1 177 ? -55.816 -18.003 -10.443 1.00 31.47 177 SER A N 1
ATOM 1394 C CA . SER A 1 177 ? -55.306 -19.366 -10.349 1.00 31.47 177 SER A CA 1
ATOM 1395 C C . SER A 1 177 ? -55.570 -20.160 -11.638 1.00 31.47 177 SER A C 1
ATOM 1397 O O . SER A 1 177 ? -56.643 -20.045 -12.212 1.00 31.47 177 SER A O 1
ATOM 1399 N N . THR A 1 178 ? -54.593 -20.999 -12.003 1.00 30.78 178 THR A N 1
ATOM 1400 C CA . THR A 1 178 ? -54.642 -22.357 -12.608 1.00 30.78 178 THR A CA 1
ATOM 1401 C C . THR A 1 178 ? -55.615 -22.755 -13.737 1.00 30.78 178 THR A C 1
ATOM 1403 O O . THR A 1 178 ? -56.825 -22.637 -13.601 1.00 30.78 178 THR A O 1
ATOM 1406 N N . SER A 1 179 ? -55.031 -23.547 -14.656 1.00 30.53 179 SER A N 1
ATOM 1407 C CA . SER A 1 179 ? -55.604 -24.652 -15.459 1.00 30.53 179 SER A CA 1
ATOM 1408 C C . SER A 1 179 ? -56.147 -24.309 -16.848 1.00 30.53 179 SER A C 1
ATOM 1410 O O . SER A 1 179 ? -57.255 -23.814 -16.973 1.00 30.53 179 SER A O 1
ATOM 1412 N N . ASP A 1 180 ? -55.405 -24.675 -17.898 1.00 29.70 180 ASP A N 1
ATOM 1413 C CA . ASP A 1 180 ? -55.700 -25.905 -18.653 1.00 29.70 180 ASP A CA 1
ATOM 1414 C C . ASP A 1 180 ? -54.542 -26.256 -19.607 1.00 29.70 180 ASP A C 1
ATOM 1416 O O . ASP A 1 180 ? -53.949 -25.387 -20.245 1.00 29.70 180 ASP A O 1
ATOM 1420 N N . ALA A 1 181 ? -54.213 -27.544 -19.679 1.00 33.91 181 ALA A N 1
ATOM 1421 C CA . ALA A 1 181 ? -53.428 -28.149 -20.759 1.00 33.91 181 ALA A CA 1
ATOM 1422 C C . ALA A 1 181 ? -54.426 -28.789 -21.756 1.00 33.91 181 ALA A C 1
ATOM 1424 O O . ALA A 1 181 ? -55.584 -28.985 -21.388 1.00 33.91 181 ALA A O 1
ATOM 1425 N N . PRO A 1 182 ? -54.037 -29.170 -22.989 1.00 40.28 182 PRO A N 1
ATOM 1426 C CA . PRO A 1 182 ? -53.271 -30.406 -23.132 1.00 40.28 182 PRO A CA 1
ATOM 1427 C C . PRO A 1 182 ? -52.218 -30.405 -24.256 1.00 40.28 182 PRO A C 1
ATOM 1429 O O . PRO A 1 182 ? -52.090 -29.491 -25.065 1.00 40.28 182 PRO A O 1
ATOM 1432 N N . ALA A 1 183 ? -51.442 -31.484 -24.219 1.00 29.30 183 ALA A N 1
ATOM 1433 C CA . ALA A 1 183 ? -50.280 -31.836 -25.018 1.00 29.30 183 ALA A CA 1
ATOM 1434 C C . ALA A 1 183 ? -50.597 -32.417 -26.411 1.00 29.30 183 ALA A C 1
ATOM 1436 O O . ALA A 1 183 ? -51.716 -32.869 -26.641 1.00 29.30 183 ALA A O 1
ATOM 1437 N N . ALA A 1 184 ? -49.562 -32.473 -27.265 1.00 29.91 184 ALA A N 1
ATOM 1438 C CA . ALA A 1 184 ? -49.209 -33.524 -28.248 1.00 29.91 184 ALA A CA 1
ATOM 1439 C C . ALA A 1 184 ? -48.234 -32.922 -29.288 1.00 29.91 184 ALA A C 1
ATOM 1441 O O . ALA A 1 184 ? -48.387 -31.755 -29.629 1.00 29.91 184 ALA A O 1
ATOM 1442 N N . ASP A 1 185 ? -47.275 -33.589 -29.928 1.00 26.61 185 ASP A N 1
ATOM 1443 C CA . ASP A 1 185 ? -46.471 -34.813 -29.765 1.00 26.61 185 ASP A CA 1
ATOM 1444 C C .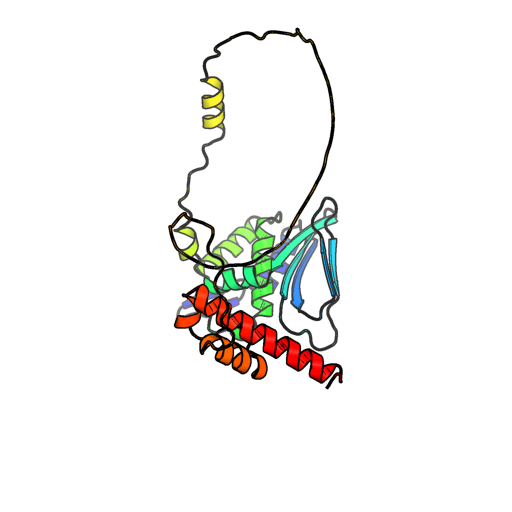 ASP A 1 185 ? -45.468 -34.802 -30.961 1.00 26.61 185 ASP A C 1
ATOM 1446 O O . ASP A 1 185 ? -45.709 -34.084 -31.933 1.00 26.61 185 ASP A O 1
ATOM 1450 N N . ALA A 1 186 ? -44.412 -35.625 -30.901 1.00 28.22 186 ALA A N 1
ATOM 1451 C CA . ALA A 1 186 ? -43.475 -36.041 -31.970 1.00 28.22 186 ALA A CA 1
ATOM 1452 C C . ALA A 1 186 ? -42.442 -35.003 -32.502 1.00 28.22 186 ALA A C 1
ATOM 1454 O O . ALA A 1 186 ? -42.803 -33.920 -32.946 1.00 28.22 186 ALA A O 1
ATOM 1455 N N . ALA A 1 187 ? -41.110 -35.198 -32.396 1.00 28.28 187 ALA A N 1
ATOM 1456 C CA . ALA A 1 187 ? -40.243 -36.265 -32.962 1.00 28.28 187 ALA A CA 1
ATOM 1457 C C . ALA A 1 187 ? -40.237 -36.196 -34.518 1.00 28.28 187 ALA A C 1
ATOM 1459 O O . ALA A 1 187 ? -41.299 -36.056 -35.102 1.00 28.28 187 ALA A O 1
ATOM 1460 N N . GLU A 1 188 ? -39.162 -36.256 -35.315 1.00 30.73 188 GLU A N 1
ATOM 1461 C CA . GLU A 1 188 ? -37.804 -36.800 -35.202 1.00 30.73 188 GLU A CA 1
ATOM 1462 C C . GLU A 1 188 ? -37.055 -36.541 -36.552 1.00 30.73 188 GLU A C 1
ATOM 1464 O O . GLU A 1 188 ? -37.714 -36.630 -37.579 1.00 30.73 188 GLU A O 1
ATOM 1469 N N . GLN A 1 189 ? -35.724 -36.277 -36.532 1.00 30.06 189 GLN A N 1
ATOM 1470 C CA . GLN A 1 189 ? -34.655 -36.627 -37.532 1.00 30.06 189 GLN A CA 1
ATOM 1471 C C . GLN A 1 189 ? -34.804 -36.243 -39.038 1.00 30.06 189 GLN A C 1
ATOM 1473 O O . GLN A 1 189 ? -35.888 -35.973 -39.519 1.00 30.06 189 GLN A O 1
ATOM 1478 N N . ALA A 1 190 ? -33.802 -36.243 -39.933 1.00 29.66 190 ALA A N 1
ATOM 1479 C CA . ALA A 1 190 ? -32.329 -36.218 -39.988 1.00 29.66 190 ALA A CA 1
ATOM 1480 C C . ALA A 1 190 ? -31.934 -36.123 -41.498 1.00 29.66 190 ALA A C 1
ATOM 1482 O O . ALA A 1 190 ? -32.807 -36.196 -42.356 1.00 29.66 190 ALA A O 1
ATOM 1483 N N . GLU A 1 191 ? -30.621 -36.046 -41.782 1.00 27.03 191 GLU A N 1
ATOM 1484 C CA . GLU A 1 191 ? -29.928 -36.194 -43.092 1.00 27.03 191 GLU A CA 1
ATOM 1485 C C . GLU A 1 191 ? -30.004 -34.986 -44.057 1.00 27.03 191 GLU A C 1
ATOM 1487 O O . GLU A 1 191 ? -31.057 -34.417 -44.292 1.00 27.03 191 GLU A O 1
ATOM 1492 N N . GLY A 1 192 ? -28.933 -34.461 -44.666 1.00 26.69 192 GLY A N 1
ATOM 1493 C CA . GLY A 1 192 ? -27.570 -34.944 -44.890 1.00 26.69 192 GLY A CA 1
ATOM 1494 C C . GLY A 1 192 ? -27.320 -35.129 -46.393 1.00 26.69 192 GLY A C 1
ATOM 1495 O O . GLY 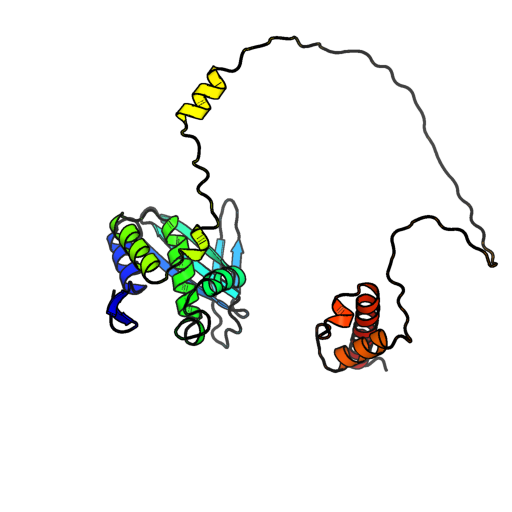A 1 192 ? -27.791 -36.116 -46.932 1.00 26.69 192 GLY A O 1
ATOM 1496 N N . ALA A 1 193 ? -26.597 -34.211 -47.058 1.00 27.12 193 ALA A N 1
ATOM 1497 C CA 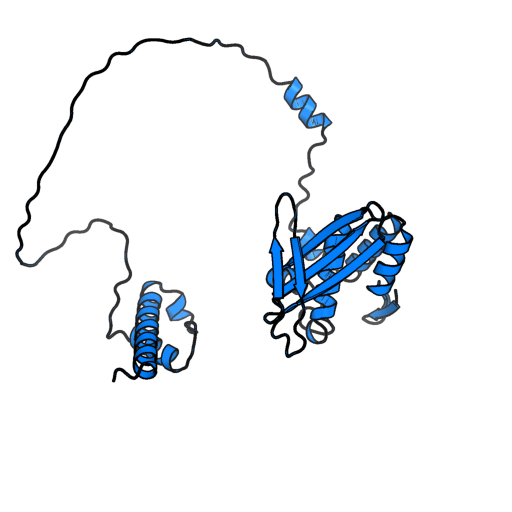. ALA A 1 193 ? -25.803 -34.470 -48.279 1.00 27.12 193 ALA A CA 1
ATOM 1498 C C . ALA A 1 193 ? -25.137 -33.187 -48.826 1.00 27.12 193 ALA A C 1
ATOM 1500 O O . ALA A 1 193 ? -25.810 -32.199 -49.111 1.00 27.12 193 ALA A O 1
ATOM 1501 N N . ALA A 1 194 ? -23.815 -33.239 -49.016 1.00 33.34 194 ALA A N 1
ATOM 1502 C CA . ALA A 1 194 ? -23.050 -32.358 -49.908 1.00 33.34 194 ALA A CA 1
ATOM 1503 C C . ALA A 1 194 ? -23.254 -32.778 -51.385 1.00 33.34 194 ALA A C 1
ATOM 1505 O O . ALA A 1 194 ? -23.697 -33.906 -51.626 1.00 33.34 194 ALA A O 1
ATOM 1506 N N . PRO A 1 195 ? -22.930 -31.922 -52.378 1.00 34.59 195 PRO A N 1
ATOM 1507 C CA . PRO A 1 195 ? -21.609 -32.055 -53.015 1.00 34.59 195 PRO A CA 1
ATOM 1508 C C . PRO A 1 195 ? -20.958 -30.741 -53.518 1.00 34.59 195 PRO A C 1
ATOM 1510 O O . PRO A 1 195 ? -21.596 -29.698 -53.640 1.00 34.59 195 PRO A O 1
ATOM 1513 N N . ASP A 1 196 ? -19.659 -30.849 -53.815 1.00 28.59 196 ASP A N 1
ATOM 1514 C CA . ASP A 1 196 ? -18.754 -29.890 -54.467 1.00 28.59 196 ASP A CA 1
ATOM 1515 C C . ASP A 1 196 ? -19.165 -29.429 -55.886 1.00 28.59 196 ASP A C 1
ATOM 1517 O O . ASP A 1 196 ? -19.726 -30.216 -56.649 1.00 28.59 196 ASP A O 1
ATOM 1521 N N . ALA A 1 197 ? -18.773 -28.194 -56.257 1.00 28.55 197 ALA A N 1
ATOM 1522 C CA . ALA A 1 197 ? -17.943 -27.835 -57.435 1.00 28.55 197 ALA A CA 1
ATOM 1523 C C . ALA A 1 197 ? -18.229 -26.419 -58.013 1.00 28.55 197 ALA A C 1
ATOM 1525 O O . ALA A 1 197 ? -19.266 -26.164 -58.613 1.00 28.55 197 ALA A O 1
ATOM 1526 N N . GLU A 1 198 ? -17.242 -25.530 -57.839 1.00 28.16 198 GLU A N 1
ATOM 1527 C CA . GLU A 1 198 ? -16.630 -24.600 -58.817 1.00 28.16 198 GLU A CA 1
ATOM 1528 C C . GLU A 1 198 ? -17.484 -23.722 -59.775 1.00 28.16 198 GLU A C 1
ATOM 1530 O O . GLU A 1 198 ? -18.061 -24.214 -60.741 1.00 28.16 198 GLU A O 1
ATOM 1535 N N . SER A 1 199 ? -17.372 -22.385 -59.614 1.00 27.08 199 SER A N 1
ATOM 1536 C CA . SER A 1 199 ? -17.047 -21.361 -60.654 1.00 27.08 199 SER A CA 1
ATOM 1537 C C . SER A 1 199 ? -17.835 -20.035 -60.552 1.00 27.08 199 SER A C 1
ATOM 1539 O O . SER A 1 199 ? -18.979 -19.931 -60.970 1.00 27.08 199 SER A O 1
ATOM 1541 N N . ALA A 1 200 ? -17.135 -19.006 -60.056 1.00 28.94 200 ALA A N 1
ATOM 1542 C CA . ALA A 1 200 ? -17.003 -17.636 -60.586 1.00 28.94 200 ALA A CA 1
ATOM 1543 C C . ALA A 1 200 ? -18.224 -16.764 -61.021 1.00 28.94 200 ALA A C 1
ATOM 1545 O O . ALA A 1 200 ? -18.753 -16.928 -62.113 1.00 28.94 200 ALA A O 1
ATOM 1546 N N . GLN A 1 201 ? -18.391 -15.661 -60.250 1.00 30.48 201 GLN A N 1
ATOM 1547 C CA . GLN A 1 201 ? -18.771 -14.266 -60.622 1.00 30.48 201 GLN A CA 1
ATOM 1548 C C . GLN A 1 201 ? -20.275 -14.006 -60.930 1.00 30.48 201 GLN A C 1
ATOM 1550 O O . GLN A 1 201 ? -20.909 -14.815 -61.583 1.00 30.48 201 GLN A O 1
ATOM 1555 N N . VAL A 1 202 ? -20.977 -12.934 -60.513 1.00 30.03 202 VAL A N 1
ATOM 1556 C CA . VAL A 1 202 ? -20.678 -11.512 -60.221 1.00 30.03 202 VAL A CA 1
ATOM 1557 C C . VAL A 1 202 ? -21.727 -10.946 -59.224 1.00 30.03 202 VAL A C 1
ATOM 1559 O O . VAL A 1 202 ? -22.885 -11.345 -59.260 1.00 30.03 202 VAL A O 1
ATOM 1562 N N . GLU A 1 203 ? -21.284 -10.010 -58.374 1.00 32.62 203 GLU A N 1
ATOM 1563 C CA . GLU A 1 203 ? -21.986 -8.967 -57.587 1.00 32.62 203 GLU A CA 1
ATOM 1564 C C . GLU A 1 203 ? -23.529 -8.955 -57.476 1.00 32.62 203 GLU A C 1
ATOM 1566 O O . GLU A 1 203 ? -24.233 -8.693 -58.451 1.00 32.62 203 GLU A O 1
ATOM 1571 N N . GLN A 1 204 ? -24.030 -8.925 -56.231 1.00 29.81 204 GLN A N 1
ATOM 1572 C CA . GLN A 1 204 ? -24.546 -7.673 -55.651 1.00 29.81 204 GLN A CA 1
ATOM 1573 C C . GLN A 1 204 ? -24.703 -7.732 -54.124 1.00 29.81 204 GLN A C 1
ATOM 1575 O O . GLN A 1 204 ? -24.865 -8.788 -53.524 1.00 29.81 204 GLN A O 1
ATOM 1580 N N . ALA A 1 205 ? -24.550 -6.549 -53.534 1.00 38.19 205 ALA A N 1
ATOM 1581 C CA . ALA A 1 205 ? -24.358 -6.234 -52.129 1.00 38.19 205 ALA A CA 1
ATOM 1582 C C . ALA A 1 205 ? -25.467 -6.715 -51.187 1.00 38.19 205 ALA A C 1
ATOM 1584 O O . ALA A 1 205 ? -26.627 -6.394 -51.411 1.00 38.19 205 ALA A O 1
ATOM 1585 N N . GLU A 1 206 ? -25.071 -7.305 -50.055 1.00 28.67 206 GLU A N 1
ATOM 1586 C CA . GLU A 1 206 ? -25.845 -7.276 -48.813 1.00 28.67 206 GLU A CA 1
ATOM 1587 C C . GLU A 1 206 ? -24.917 -7.410 -47.591 1.00 28.67 206 GLU A C 1
ATOM 1589 O O . GLU A 1 206 ? -23.899 -8.100 -47.608 1.00 28.67 206 GLU A O 1
ATOM 1594 N N . ALA A 1 207 ? -25.222 -6.627 -46.560 1.00 40.41 207 ALA A N 1
ATOM 1595 C CA . ALA A 1 207 ? -24.365 -6.307 -45.427 1.00 40.41 207 ALA A CA 1
ATOM 1596 C C . ALA A 1 207 ? -24.014 -7.525 -44.550 1.00 40.41 207 ALA A C 1
ATOM 1598 O O . ALA A 1 207 ? -24.902 -8.175 -44.003 1.00 40.41 207 ALA A O 1
ATOM 1599 N N . ALA A 1 208 ? -22.717 -7.775 -44.331 1.00 32.59 208 ALA A N 1
ATOM 1600 C CA . ALA A 1 208 ? -22.239 -8.776 -43.379 1.00 32.59 208 ALA A CA 1
ATOM 1601 C C . ALA A 1 208 ? -20.925 -8.335 -42.711 1.00 32.59 208 ALA A C 1
ATOM 1603 O O . ALA A 1 208 ? -19.974 -7.920 -43.367 1.00 32.59 208 ALA A O 1
ATOM 1604 N N . THR A 1 209 ? -20.924 -8.408 -41.381 1.00 43.44 209 THR A N 1
ATOM 1605 C CA . THR A 1 209 ? -19.811 -8.374 -40.416 1.00 43.44 209 THR A CA 1
ATOM 1606 C C . THR A 1 209 ? -18.403 -8.436 -41.031 1.00 43.44 209 THR A C 1
ATOM 1608 O O . THR A 1 209 ? -17.891 -9.508 -41.344 1.00 43.44 209 THR A O 1
ATOM 1611 N N . GLY A 1 210 ? -17.763 -7.272 -41.185 1.00 39.94 210 GLY A N 1
ATOM 1612 C CA . GLY A 1 210 ? -16.438 -7.146 -41.795 1.00 39.94 210 GLY A CA 1
ATOM 1613 C C . GLY A 1 210 ? -15.326 -7.723 -40.919 1.00 39.94 210 GLY A C 1
ATOM 1614 O O . GLY A 1 210 ? -14.881 -7.081 -39.969 1.00 39.94 210 GLY A O 1
ATOM 1615 N N . GLN A 1 211 ? -14.853 -8.922 -41.255 1.00 49.59 211 GLN A N 1
ATOM 1616 C CA . GLN A 1 211 ? -13.527 -9.376 -40.841 1.00 49.59 211 GLN A CA 1
ATOM 1617 C C . GLN A 1 211 ? -12.472 -8.627 -41.671 1.00 49.59 211 GLN A C 1
ATOM 1619 O O . GLN A 1 211 ? -12.629 -8.521 -42.889 1.00 49.59 211 GLN A O 1
ATOM 1624 N N . PRO A 1 212 ? -11.410 -8.089 -41.051 1.00 62.03 212 PRO A N 1
ATOM 1625 C CA . PRO A 1 212 ? -10.342 -7.431 -41.789 1.00 62.03 212 PRO A CA 1
ATOM 1626 C C . PRO A 1 212 ? -9.599 -8.455 -42.656 1.00 62.03 212 PRO A C 1
ATOM 1628 O O . PRO A 1 212 ? -9.109 -9.466 -42.153 1.00 62.03 212 PRO A O 1
ATOM 1631 N N . THR A 1 213 ? -9.517 -8.197 -43.960 1.00 70.19 213 THR A N 1
ATOM 1632 C CA . THR A 1 213 ? -8.743 -8.996 -44.916 1.00 70.19 213 THR A CA 1
ATOM 1633 C C . THR A 1 213 ? -7.250 -8.895 -44.601 1.00 70.19 213 THR A C 1
ATOM 1635 O O . THR A 1 213 ? -6.689 -7.798 -44.525 1.00 70.19 213 THR A O 1
ATOM 1638 N N . ILE A 1 214 ? -6.615 -10.052 -44.388 1.00 75.38 214 ILE A N 1
ATOM 1639 C CA . ILE A 1 214 ? -5.184 -10.168 -44.095 1.00 75.38 214 ILE A CA 1
ATOM 1640 C C . ILE A 1 214 ? -4.441 -10.447 -45.404 1.00 75.38 214 ILE A C 1
ATOM 1642 O O . ILE A 1 214 ? -4.603 -11.515 -45.990 1.00 75.38 214 ILE A O 1
ATOM 1646 N N . ASP A 1 215 ? -3.600 -9.508 -45.829 1.00 78.50 215 ASP A N 1
ATOM 1647 C CA . ASP A 1 215 ? -2.782 -9.579 -47.038 1.00 78.50 215 ASP A CA 1
ATOM 1648 C C . ASP A 1 215 ? -1.300 -9.815 -46.680 1.00 78.50 215 ASP A C 1
ATOM 1650 O O . ASP A 1 215 ? -0.603 -8.879 -46.270 1.00 78.50 215 ASP A O 1
ATOM 1654 N N . PRO A 1 216 ? -0.743 -11.024 -46.908 1.00 76.19 216 PRO A N 1
ATOM 1655 C CA . PRO A 1 216 ? 0.649 -11.355 -46.565 1.00 76.19 216 PRO A CA 1
ATOM 1656 C C . PRO A 1 216 ? 1.723 -10.552 -47.320 1.00 76.19 216 PRO A C 1
ATOM 1658 O O . PRO A 1 216 ? 2.901 -10.608 -46.979 1.00 76.19 216 PRO A O 1
ATOM 1661 N N . LYS A 1 217 ? 1.339 -9.820 -48.374 1.00 80.88 217 LYS A N 1
ATOM 1662 C CA . LYS A 1 217 ? 2.230 -8.943 -49.160 1.00 80.88 217 LYS A CA 1
ATOM 1663 C C . LYS A 1 217 ? 2.088 -7.460 -48.798 1.00 80.88 217 LYS A C 1
ATOM 1665 O O . LYS A 1 217 ? 2.714 -6.617 -49.439 1.00 80.88 217 LYS A O 1
ATOM 1670 N N . SER A 1 218 ? 1.259 -7.125 -47.810 1.00 84.38 218 SER A N 1
ATOM 1671 C CA . SER A 1 218 ? 1.040 -5.743 -47.387 1.00 84.38 218 SER A CA 1
ATOM 1672 C C . SER A 1 218 ? 2.293 -5.146 -46.722 1.00 84.38 218 SER A C 1
ATOM 1674 O O . SER A 1 218 ? 2.976 -5.838 -45.958 1.00 84.38 218 SER A O 1
ATOM 1676 N N . PRO A 1 219 ? 2.593 -3.848 -46.933 1.00 84.19 219 PRO A N 1
ATOM 1677 C CA . PRO A 1 219 ? 3.670 -3.164 -46.215 1.00 84.19 219 PRO A CA 1
ATOM 1678 C C . PRO A 1 219 ? 3.453 -3.147 -44.693 1.00 84.19 219 PRO A C 1
ATOM 1680 O O . PRO A 1 219 ? 4.426 -3.113 -43.937 1.00 84.19 219 PRO A O 1
ATOM 1683 N N . ASP A 1 220 ? 2.199 -3.200 -44.231 1.00 86.75 220 ASP A N 1
ATOM 1684 C CA . ASP A 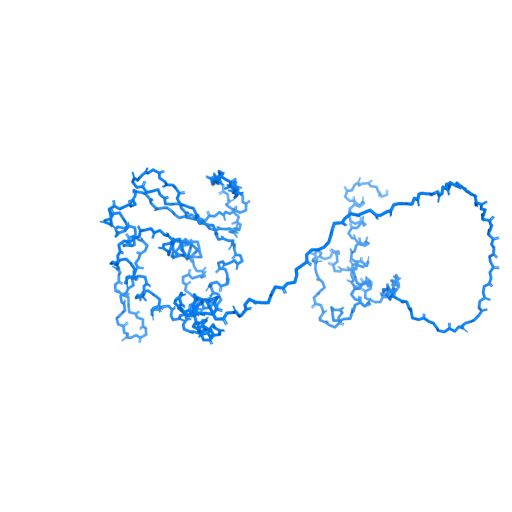1 220 ? 1.878 -3.251 -42.803 1.00 86.75 220 ASP A CA 1
ATOM 1685 C C . ASP A 1 220 ? 2.173 -4.647 -42.212 1.00 86.75 220 ASP A C 1
ATOM 1687 O O . ASP A 1 220 ? 2.667 -4.732 -41.087 1.00 86.75 220 ASP A O 1
ATOM 1691 N N . TYR A 1 221 ? 2.000 -5.723 -42.996 1.00 88.94 221 TYR A N 1
ATOM 1692 C CA . TYR A 1 221 ? 2.389 -7.094 -42.625 1.00 88.94 221 TYR A CA 1
ATOM 1693 C C . TYR A 1 221 ? 3.911 -7.237 -42.492 1.00 88.94 221 TYR A C 1
ATOM 1695 O O . TYR A 1 221 ? 4.409 -7.690 -41.460 1.00 88.94 221 TYR A O 1
ATOM 1703 N N . ALA A 1 222 ? 4.671 -6.772 -43.490 1.00 87.38 222 ALA A N 1
ATOM 1704 C CA . ALA A 1 222 ? 6.138 -6.792 -43.446 1.00 87.38 222 ALA A CA 1
ATOM 1705 C C . ALA A 1 222 ? 6.687 -6.016 -42.235 1.00 87.38 222 ALA A C 1
ATOM 1707 O O . ALA A 1 222 ? 7.629 -6.446 -41.570 1.00 87.38 222 ALA A O 1
ATOM 1708 N N . ARG A 1 223 ? 6.046 -4.895 -41.893 1.00 84.88 223 ARG A N 1
ATOM 1709 C CA . ARG A 1 223 ? 6.399 -4.096 -40.718 1.00 84.88 223 ARG A CA 1
ATOM 1710 C C . ARG A 1 223 ? 6.103 -4.817 -39.401 1.00 84.88 223 ARG A C 1
ATOM 1712 O O . ARG A 1 223 ? 6.916 -4.732 -38.487 1.00 84.88 223 ARG A O 1
ATOM 1719 N N . GLY A 1 224 ? 4.983 -5.534 -39.308 1.00 87.75 224 GLY A N 1
ATOM 1720 C CA . GLY A 1 224 ? 4.676 -6.394 -38.161 1.00 87.75 224 GLY A CA 1
ATOM 1721 C C . GLY A 1 224 ? 5.743 -7.456 -37.927 1.00 87.75 224 GLY A C 1
ATOM 1722 O O . GLY A 1 224 ? 6.202 -7.642 -36.800 1.00 87.75 224 GLY A O 1
ATOM 1723 N N . TYR A 1 225 ? 6.194 -8.078 -39.015 1.00 87.44 225 TYR A N 1
ATOM 1724 C CA . TYR A 1 225 ? 7.254 -9.079 -39.004 1.00 87.44 225 TYR A CA 1
ATOM 1725 C C . TYR A 1 225 ? 8.591 -8.499 -38.504 1.00 87.44 225 TYR A C 1
ATOM 1727 O O . TYR A 1 225 ? 9.217 -9.045 -37.596 1.00 87.44 225 TYR A O 1
ATOM 1735 N N . GLU A 1 226 ? 9.014 -7.345 -39.030 1.00 86.62 226 GLU A N 1
ATOM 1736 C CA . GLU A 1 226 ? 10.230 -6.659 -38.566 1.00 86.62 226 GLU A CA 1
ATOM 1737 C C . GLU A 1 226 ? 10.152 -6.232 -37.094 1.00 86.62 226 GLU A C 1
ATOM 1739 O O . GLU A 1 226 ? 11.132 -6.348 -36.353 1.00 86.62 226 GLU A O 1
ATOM 1744 N N . ASP A 1 227 ? 8.996 -5.730 -36.656 1.00 87.44 227 ASP A N 1
ATOM 1745 C CA . ASP A 1 227 ? 8.796 -5.268 -35.282 1.00 87.44 227 ASP A CA 1
ATOM 1746 C C . ASP A 1 227 ? 8.852 -6.437 -34.282 1.00 87.44 227 ASP A C 1
ATOM 1748 O O . ASP A 1 227 ? 9.418 -6.284 -33.193 1.00 87.44 227 ASP A O 1
ATOM 1752 N N . ALA A 1 228 ? 8.342 -7.614 -34.660 1.00 88.50 228 ALA A N 1
ATOM 1753 C CA . ALA A 1 228 ? 8.479 -8.850 -33.891 1.00 88.50 228 ALA A CA 1
ATOM 1754 C C . ALA A 1 228 ? 9.939 -9.304 -33.781 1.00 88.50 228 ALA A C 1
ATOM 1756 O O . ALA A 1 228 ? 10.402 -9.562 -32.670 1.00 88.50 228 ALA A O 1
ATOM 1757 N N . MET A 1 229 ? 10.690 -9.306 -34.889 1.00 83.69 229 MET A N 1
ATOM 1758 C CA . MET A 1 229 ? 12.125 -9.640 -34.887 1.00 83.69 229 MET A CA 1
ATOM 1759 C C . MET A 1 229 ? 12.949 -8.675 -34.019 1.00 83.69 229 MET A C 1
ATOM 1761 O O . MET A 1 229 ? 13.967 -9.051 -33.444 1.00 83.69 229 MET A O 1
ATOM 1765 N N . ARG A 1 230 ? 12.502 -7.421 -33.874 1.00 84.88 230 ARG A N 1
ATOM 1766 C CA . ARG A 1 230 ? 13.113 -6.420 -32.978 1.00 84.88 230 ARG A CA 1
ATOM 1767 C C . ARG A 1 230 ? 12.663 -6.538 -31.514 1.00 84.88 230 ARG A C 1
ATOM 1769 O O . ARG A 1 230 ? 13.052 -5.704 -30.699 1.00 84.88 230 ARG A O 1
ATOM 1776 N N . GLY A 1 231 ? 11.822 -7.515 -31.169 1.00 84.38 231 GLY A N 1
ATOM 1777 C CA . GLY A 1 231 ? 11.295 -7.711 -29.813 1.00 84.38 231 GLY A CA 1
ATOM 1778 C C . GLY A 1 231 ? 10.250 -6.671 -29.386 1.00 84.38 231 GLY A C 1
ATOM 1779 O O . GLY A 1 231 ? 9.952 -6.525 -28.195 1.00 84.38 231 GLY A O 1
ATOM 1780 N N . THR A 1 232 ? 9.681 -5.926 -30.336 1.00 84.25 232 THR A N 1
ATOM 1781 C CA . THR A 1 232 ? 8.678 -4.897 -30.049 1.00 84.25 232 THR A CA 1
ATOM 1782 C C . THR A 1 232 ? 7.323 -5.559 -29.818 1.00 84.25 232 THR A C 1
ATOM 1784 O O . THR A 1 232 ? 6.795 -6.247 -30.682 1.00 84.25 232 THR A O 1
ATOM 1787 N N . LYS A 1 233 ? 6.724 -5.343 -28.640 1.00 79.38 233 LYS A N 1
ATOM 1788 C CA . LYS A 1 233 ? 5.478 -6.027 -28.233 1.00 79.38 233 LYS A CA 1
ATOM 1789 C C . LYS A 1 233 ? 4.189 -5.391 -28.774 1.00 79.38 233 LYS A C 1
ATOM 1791 O O . LYS A 1 233 ? 3.120 -5.964 -28.592 1.00 79.38 233 LYS A O 1
ATOM 1796 N N . LYS A 1 234 ? 4.248 -4.176 -29.336 1.00 83.69 234 LYS A N 1
ATOM 1797 C CA . LYS A 1 234 ? 3.074 -3.394 -29.779 1.00 83.69 234 LYS A CA 1
ATOM 1798 C C . LYS A 1 234 ? 3.424 -2.488 -30.960 1.00 83.69 234 LYS A C 1
ATOM 1800 O O . LYS A 1 234 ? 4.520 -1.940 -30.987 1.00 83.69 234 LYS A O 1
ATOM 1805 N N . CYS A 1 235 ? 2.470 -2.242 -31.859 1.00 84.19 235 CYS A N 1
ATOM 1806 C CA . CYS A 1 235 ? 2.647 -1.282 -32.948 1.00 84.19 235 CYS A CA 1
ATOM 1807 C C . CYS A 1 235 ? 2.835 0.142 -32.389 1.00 84.19 235 CYS A C 1
ATOM 1809 O O . CYS A 1 235 ? 1.977 0.649 -31.661 1.00 84.19 235 CYS A O 1
ATOM 1811 N N . LEU A 1 236 ? 3.962 0.783 -32.714 1.00 79.06 236 LEU A N 1
ATOM 1812 C CA . LEU A 1 236 ? 4.321 2.129 -32.235 1.00 79.06 236 LEU A CA 1
ATOM 1813 C C . LEU A 1 236 ? 3.813 3.257 -33.147 1.00 79.06 236 LEU A C 1
ATOM 1815 O O . LEU A 1 236 ? 3.938 4.429 -32.795 1.00 79.06 236 LEU A O 1
ATOM 1819 N N . LYS A 1 237 ? 3.246 2.923 -34.313 1.00 81.62 237 LYS A N 1
ATOM 1820 C CA . LYS A 1 237 ? 2.747 3.908 -35.275 1.00 81.62 237 LYS A CA 1
ATOM 1821 C C . LYS A 1 237 ? 1.252 4.181 -35.071 1.00 81.62 237 LYS A C 1
ATOM 1823 O O . LYS A 1 237 ? 0.457 3.257 -35.249 1.00 81.62 237 LYS A O 1
ATOM 1828 N N . PRO A 1 238 ? 0.850 5.427 -34.753 1.00 79.06 238 PRO A N 1
ATOM 1829 C CA . PRO A 1 238 ? -0.556 5.768 -34.529 1.00 79.06 238 PRO A CA 1
ATOM 1830 C C . PRO A 1 238 ? -1.410 5.560 -35.791 1.00 79.06 238 PRO A C 1
ATOM 1832 O O . PRO A 1 238 ? -2.488 4.991 -35.701 1.00 79.06 238 PRO A O 1
ATOM 1835 N N . GLU A 1 239 ? -0.861 5.859 -36.971 1.00 82.38 239 GLU A N 1
ATOM 1836 C CA . GLU A 1 239 ? -1.511 5.706 -38.287 1.00 82.38 239 GLU A CA 1
ATOM 1837 C C . GLU A 1 239 ? -1.949 4.267 -38.620 1.00 82.38 239 GLU A C 1
ATOM 1839 O O . GLU A 1 239 ? -2.870 4.064 -39.404 1.00 82.38 239 GLU A O 1
ATOM 1844 N N . ILE A 1 240 ? -1.258 3.264 -38.067 1.00 80.69 240 ILE A N 1
ATOM 1845 C CA . ILE A 1 240 ? -1.574 1.836 -38.253 1.00 80.69 240 ILE A CA 1
ATOM 1846 C C . ILE A 1 240 ? -2.495 1.353 -37.131 1.00 80.69 240 ILE A C 1
ATOM 1848 O O . ILE A 1 240 ? -3.295 0.451 -37.325 1.00 80.69 240 ILE A O 1
ATOM 1852 N N . LYS A 1 241 ? -2.387 1.957 -35.944 1.00 81.00 241 LYS A N 1
ATOM 1853 C CA . LYS A 1 241 ? -3.167 1.597 -34.759 1.00 81.00 241 LYS A CA 1
ATOM 1854 C C . LYS A 1 241 ? -4.619 2.076 -34.834 1.00 81.00 241 LYS A C 1
ATOM 1856 O O . LYS A 1 241 ? -5.485 1.454 -34.228 1.00 81.00 241 LYS A O 1
ATOM 1861 N N . GLU A 1 242 ? -4.859 3.190 -35.516 1.00 81.62 242 GLU A N 1
ATOM 1862 C CA . GLU A 1 242 ? -6.187 3.797 -35.659 1.00 81.62 242 GLU A CA 1
ATOM 1863 C C . GLU A 1 242 ? -7.042 3.115 -36.738 1.00 81.62 242 GLU A C 1
ATOM 1865 O O . GLU A 1 242 ? -8.267 3.165 -36.664 1.00 81.62 242 GLU A O 1
ATOM 1870 N N . ASP A 1 243 ? -6.414 2.419 -37.690 1.00 83.44 243 ASP A N 1
ATOM 1871 C CA . ASP A 1 243 ? -7.094 1.660 -38.737 1.00 83.44 243 ASP A CA 1
ATOM 1872 C C . ASP A 1 243 ? -7.121 0.162 -38.390 1.00 83.44 243 ASP A C 1
ATOM 1874 O O . ASP A 1 243 ? -6.085 -0.502 -38.303 1.00 83.44 243 ASP A O 1
ATOM 1878 N N . ALA A 1 244 ? -8.322 -0.386 -38.194 1.00 81.00 244 ALA A N 1
ATOM 1879 C CA . ALA A 1 244 ? -8.507 -1.775 -37.779 1.00 81.00 244 ALA A CA 1
ATOM 1880 C C . ALA A 1 244 ? -7.996 -2.798 -38.812 1.00 81.00 244 ALA A C 1
ATOM 1882 O O . ALA A 1 244 ? -7.507 -3.861 -38.425 1.00 81.00 244 ALA A O 1
ATOM 1883 N N . GLY A 1 245 ? -8.066 -2.488 -40.111 1.00 83.31 245 GLY A N 1
ATOM 1884 C CA . GLY A 1 245 ? -7.589 -3.369 -41.180 1.00 83.31 245 GLY A CA 1
ATOM 1885 C C . GLY A 1 245 ? -6.067 -3.367 -41.287 1.00 83.31 245 GLY A C 1
ATOM 1886 O O . GLY A 1 245 ? -5.435 -4.415 -41.440 1.00 83.31 245 GLY A O 1
ATOM 1887 N N . ARG A 1 246 ? -5.447 -2.198 -41.127 1.00 84.31 246 ARG A N 1
ATOM 1888 C CA . ARG A 1 246 ? -3.982 -2.068 -41.109 1.00 84.31 246 ARG A CA 1
ATOM 1889 C C . ARG A 1 246 ? -3.374 -2.684 -39.856 1.00 84.31 246 ARG A C 1
ATOM 1891 O O . ARG A 1 246 ? -2.345 -3.356 -39.941 1.00 84.31 246 ARG A O 1
ATOM 1898 N N . LEU A 1 247 ? -4.034 -2.524 -38.709 1.00 85.88 247 LEU A N 1
ATOM 1899 C CA . LEU A 1 247 ? -3.621 -3.160 -37.462 1.00 85.88 247 LEU A CA 1
ATOM 1900 C C . LEU A 1 247 ? -3.697 -4.687 -37.553 1.00 85.88 247 LEU A C 1
ATOM 1902 O O . LEU A 1 247 ? -2.768 -5.353 -37.105 1.00 85.88 247 LEU A O 1
ATOM 1906 N N . ALA A 1 248 ? -4.754 -5.237 -38.157 1.00 86.56 248 ALA A N 1
ATOM 1907 C CA . ALA A 1 248 ? -4.894 -6.679 -38.361 1.00 86.56 248 ALA A CA 1
ATOM 1908 C C . ALA A 1 248 ? -3.778 -7.243 -39.257 1.00 86.56 248 ALA A C 1
ATOM 1910 O O . ALA A 1 248 ? -3.176 -8.264 -38.926 1.00 86.56 248 ALA A O 1
ATOM 1911 N N . ASN A 1 249 ? -3.428 -6.534 -40.334 1.00 87.12 249 ASN A N 1
ATOM 1912 C CA . ASN A 1 249 ? -2.301 -6.891 -41.200 1.00 87.12 249 ASN A CA 1
ATOM 1913 C C . ASN A 1 249 ? -0.956 -6.868 -40.457 1.00 87.12 249 ASN A C 1
ATOM 1915 O O . ASN A 1 249 ? -0.160 -7.798 -40.584 1.00 87.12 249 ASN A O 1
ATOM 1919 N N . TRP A 1 250 ? -0.716 -5.844 -39.634 1.00 90.94 250 TRP A N 1
ATOM 1920 C CA . TRP A 1 250 ? 0.485 -5.756 -38.797 1.00 90.94 250 TRP A CA 1
ATOM 1921 C C . TRP A 1 250 ? 0.541 -6.866 -37.738 1.00 90.94 250 TRP A C 1
ATOM 1923 O O . TRP A 1 250 ? 1.589 -7.476 -37.538 1.00 90.94 250 TRP A O 1
ATOM 1933 N N . GLN A 1 251 ? -0.580 -7.175 -37.082 1.00 90.75 251 GLN A N 1
ATOM 1934 C CA . GLN A 1 251 ? -0.658 -8.250 -36.087 1.00 90.75 251 GLN A CA 1
ATOM 1935 C C . GLN A 1 251 ? -0.384 -9.618 -36.713 1.00 90.75 251 GLN A C 1
ATOM 1937 O O . GLN A 1 251 ? 0.373 -10.397 -36.142 1.00 90.75 251 GLN A O 1
ATOM 1942 N N . ALA A 1 252 ? -0.923 -9.881 -37.905 1.00 89.88 252 ALA A N 1
ATOM 1943 C CA . ALA A 1 252 ? -0.663 -11.119 -38.632 1.00 89.88 252 ALA A CA 1
ATOM 1944 C C . ALA A 1 252 ? 0.831 -11.299 -38.957 1.00 89.88 252 ALA A C 1
ATOM 1946 O O . ALA A 1 252 ? 1.382 -12.377 -38.740 1.00 89.88 252 ALA A O 1
ATOM 1947 N N . GLY A 1 253 ? 1.511 -10.235 -39.401 1.00 89.00 253 GLY A N 1
ATOM 1948 C CA . GLY A 1 253 ? 2.956 -10.272 -39.650 1.00 89.00 253 GLY A CA 1
ATOM 1949 C C . GLY A 1 253 ? 3.783 -10.467 -38.377 1.00 89.00 253 GLY A C 1
ATOM 1950 O O . GLY A 1 253 ? 4.762 -11.213 -38.377 1.00 89.00 253 GLY A O 1
ATOM 1951 N N . HIS A 1 254 ? 3.364 -9.839 -37.275 1.00 92.19 254 HIS A N 1
ATOM 1952 C CA . HIS A 1 254 ? 4.008 -9.968 -35.964 1.00 92.19 254 HIS A CA 1
ATOM 1953 C C . HIS A 1 254 ? 3.916 -11.396 -35.415 1.00 92.19 254 HIS A C 1
ATOM 1955 O O . HIS A 1 254 ? 4.922 -11.965 -34.986 1.00 92.19 254 HIS A O 1
ATOM 1961 N N . SER A 1 255 ? 2.734 -12.008 -35.504 1.00 89.31 255 SER A N 1
ATOM 1962 C CA . SER A 1 255 ? 2.511 -13.400 -35.110 1.00 89.31 255 SER A CA 1
ATOM 1963 C C . SER A 1 255 ? 3.307 -14.381 -35.973 1.00 89.31 255 SER A C 1
ATOM 1965 O O . SER A 1 255 ? 3.931 -15.284 -35.423 1.00 89.31 255 SER A O 1
ATOM 1967 N N . ALA A 1 256 ? 3.373 -14.171 -37.292 1.00 88.81 256 ALA A N 1
ATOM 1968 C CA . ALA A 1 256 ? 4.148 -15.030 -38.190 1.00 88.81 256 ALA A CA 1
ATOM 1969 C C . ALA A 1 256 ? 5.656 -15.028 -37.866 1.00 88.81 256 ALA A C 1
ATOM 1971 O O . ALA A 1 256 ? 6.292 -16.081 -37.851 1.00 88.81 256 ALA A O 1
ATOM 1972 N N . ALA A 1 257 ? 6.229 -13.863 -37.545 1.00 88.38 257 ALA A N 1
ATOM 1973 C CA . ALA A 1 257 ? 7.618 -13.764 -37.091 1.00 88.38 257 ALA A CA 1
ATOM 1974 C C . ALA A 1 257 ? 7.842 -14.435 -35.727 1.00 88.38 257 ALA A C 1
ATOM 1976 O O . ALA A 1 257 ? 8.853 -15.106 -35.528 1.00 88.38 257 ALA A O 1
ATOM 1977 N N . ALA A 1 258 ? 6.903 -14.285 -34.787 1.00 86.94 258 ALA A N 1
ATOM 1978 C CA . ALA A 1 258 ? 6.982 -14.948 -33.486 1.00 86.94 258 ALA A CA 1
ATOM 1979 C C . ALA A 1 258 ? 6.941 -16.479 -33.617 1.00 86.94 258 ALA A C 1
ATOM 1981 O O . ALA A 1 258 ? 7.689 -17.178 -32.935 1.00 86.94 258 ALA A O 1
ATOM 1982 N N . GLU A 1 259 ? 6.115 -17.003 -34.524 1.00 86.12 259 GLU A N 1
ATOM 1983 C CA . GLU A 1 259 ? 6.075 -18.430 -34.842 1.00 86.12 259 GLU A CA 1
ATOM 1984 C C . GLU A 1 259 ? 7.376 -18.921 -35.479 1.00 86.12 259 GLU A C 1
ATOM 1986 O O . GLU A 1 259 ? 7.832 -20.015 -35.145 1.00 86.12 259 GLU A O 1
ATOM 1991 N N . GLN A 1 260 ? 7.996 -18.127 -36.357 1.00 85.31 260 GLN A N 1
ATOM 1992 C CA . GLN A 1 260 ? 9.283 -18.478 -36.954 1.00 85.31 260 GLN A CA 1
ATOM 1993 C C . GLN A 1 260 ? 10.410 -18.500 -35.912 1.00 85.31 260 GLN A C 1
ATOM 1995 O O . GLN A 1 260 ? 11.130 -19.492 -35.834 1.00 85.31 260 GLN A O 1
ATOM 2000 N N . MET A 1 261 ? 10.507 -17.484 -35.049 1.00 82.44 261 MET A N 1
ATOM 2001 C CA . MET A 1 261 ? 11.480 -17.480 -33.947 1.00 82.44 261 MET A CA 1
ATOM 2002 C C . MET A 1 261 ? 11.269 -18.677 -33.007 1.00 82.44 261 MET A C 1
ATOM 2004 O O . MET A 1 261 ? 12.226 -19.339 -32.618 1.00 82.44 261 MET A O 1
ATOM 2008 N N . ALA A 1 262 ? 10.014 -19.027 -32.707 1.00 83.06 262 ALA A N 1
ATOM 2009 C CA . ALA A 1 262 ? 9.693 -20.187 -31.877 1.00 83.06 262 ALA A CA 1
ATOM 2010 C C . ALA A 1 262 ? 9.988 -21.541 -32.555 1.00 83.06 262 ALA A C 1
ATOM 2012 O O . ALA A 1 262 ? 10.098 -22.551 -31.856 1.00 83.06 262 ALA A O 1
ATOM 2013 N N . LYS A 1 263 ? 10.053 -21.609 -33.892 1.00 80.69 263 LYS A N 1
ATOM 2014 C CA . LYS A 1 263 ? 10.498 -22.803 -34.640 1.00 80.69 263 LYS A CA 1
ATOM 2015 C C . LYS A 1 263 ? 12.022 -22.915 -34.641 1.00 80.69 263 LYS A C 1
ATOM 2017 O O . LYS A 1 263 ? 12.547 -23.993 -34.372 1.00 80.69 263 LYS A O 1
ATOM 2022 N N . GLU A 1 264 ? 12.718 -21.797 -34.838 1.00 79.69 264 GLU A N 1
ATOM 2023 C CA . GLU A 1 264 ? 14.183 -21.722 -34.772 1.00 79.69 264 GLU A CA 1
ATOM 2024 C C . GLU A 1 264 ? 14.708 -22.096 -33.372 1.00 79.69 264 GLU A C 1
ATOM 2026 O O . GLU A 1 264 ? 15.649 -22.880 -33.257 1.00 79.69 264 GLU A O 1
ATOM 2031 N N . GLU A 1 265 ? 14.047 -21.649 -32.297 1.00 76.88 265 GLU A N 1
ATOM 2032 C CA . GLU A 1 265 ? 14.382 -22.042 -30.915 1.00 76.88 265 GLU A CA 1
ATOM 2033 C C . GLU A 1 265 ? 14.128 -23.530 -30.614 1.00 76.88 265 GLU A C 1
ATOM 2035 O O . GLU A 1 265 ? 14.775 -24.104 -29.736 1.00 76.88 265 GLU A O 1
ATOM 2040 N N . ARG A 1 266 ? 13.211 -24.179 -31.344 1.00 78.75 266 ARG A N 1
ATOM 2041 C CA . ARG A 1 266 ? 12.914 -25.616 -31.214 1.00 78.75 266 ARG A CA 1
ATOM 2042 C C . ARG A 1 266 ? 13.839 -26.514 -32.039 1.00 78.75 266 ARG A C 1
ATOM 2044 O O . ARG A 1 266 ? 13.749 -27.732 -31.910 1.00 78.75 266 ARG A O 1
ATOM 2051 N N . GLY A 1 267 ? 14.746 -25.941 -32.835 1.00 66.50 267 GLY A N 1
ATOM 2052 C CA . GLY A 1 267 ? 15.686 -26.701 -33.664 1.00 66.50 267 GLY A CA 1
ATOM 2053 C C . GLY A 1 267 ? 15.028 -27.446 -34.831 1.00 66.50 267 GLY A C 1
ATOM 2054 O O . GLY A 1 267 ? 15.623 -28.376 -35.369 1.00 66.50 267 GLY A O 1
ATOM 2055 N N . GLU A 1 268 ? 13.813 -27.051 -35.217 1.00 61.72 268 GLU A N 1
ATOM 2056 C CA . GLU A 1 268 ? 13.109 -27.542 -36.405 1.00 61.72 268 GLU A CA 1
ATOM 2057 C C . GLU A 1 268 ? 13.391 -26.581 -37.570 1.00 61.72 268 GLU A C 1
ATOM 2059 O O . GLU A 1 268 ? 12.551 -25.750 -37.923 1.00 61.72 268 GLU A O 1
ATOM 2064 N N . ALA A 1 269 ? 14.608 -26.648 -38.116 1.00 51.12 269 ALA A N 1
ATOM 2065 C CA . ALA A 1 269 ? 15.016 -25.934 -39.328 1.00 51.12 269 ALA A CA 1
ATOM 2066 C C . ALA A 1 269 ? 15.388 -26.926 -40.435 1.00 51.12 269 ALA A C 1
ATOM 2068 O O . ALA A 1 269 ? 16.118 -27.898 -40.129 1.00 51.12 269 ALA A O 1
#

InterPro domains:
  IPR004590 DNA single-strand annealing protein RecT [TIGR00616] (18-131)
  IPR018330 RecT family [PF03837] (4-144)

Radius of gyration: 31.51 Å; chains: 1; bounding box: 74×66×83 Å

Organism: NCBI:txid582667